Protein AF-A0A126ZVM7-F1 (afdb_monomer)

Sequence (197 aa):
MLRAARVGHGVPEREVRDPARVPPLRLGADGTDRVVEEHRIRCTHFDAFRFYSPDAAPLNELQPTRAAQRDLEQPGCLHANMDLYKWAYKLGPAIPGELLMDCFELAWRVRTMDMQASPYDLSDWGFEPIAIETPAGKAAYVEAQRGFASEAAVLRERLTAALAPLEAASAEPSAAAPVGTDVTPQRSGRDPSTQRT

Radius of gyration: 28.57 Å; Cα contacts (8 Å, |Δi|>4): 201; chains: 1; bounding box: 63×73×84 Å

Mean predicted aligned error: 10.8 Å

pLDDT: mean 84.31, std 19.53, range [35.81, 98.75]

Structure (mmCIF, N/CA/C/O backbone):
data_AF-A0A126ZVM7-F1
#
_entry.id   AF-A0A126ZVM7-F1
#
loop_
_atom_site.group_PDB
_atom_site.id
_atom_site.type_symbol
_atom_site.label_atom_id
_atom_site.label_alt_id
_atom_site.label_comp_id
_atom_site.label_asym_id
_atom_site.label_entity_id
_atom_site.label_seq_id
_atom_site.pdbx_PDB_ins_code
_atom_site.Cartn_x
_atom_site.Cartn_y
_atom_site.Cartn_z
_atom_site.occupancy
_atom_site.B_iso_or_equiv
_atom_site.auth_seq_id
_atom_site.auth_comp_id
_atom_site.auth_asym_id
_atom_site.auth_atom_id
_atom_site.pdbx_PDB_model_num
ATOM 1 N N . MET A 1 1 ? -2.047 -2.748 7.391 1.00 44.88 1 MET A N 1
ATOM 2 C CA . MET A 1 1 ? -1.843 -1.466 6.694 1.00 44.88 1 MET A CA 1
ATOM 3 C C . MET A 1 1 ? -3.177 -0.738 6.731 1.00 44.88 1 MET A C 1
ATOM 5 O O . MET A 1 1 ? -3.898 -0.711 5.751 1.00 44.88 1 MET A O 1
ATOM 9 N N . LEU A 1 2 ? -3.567 -0.258 7.914 1.00 41.75 2 LEU A N 1
ATOM 10 C CA . LEU A 1 2 ? -4.754 0.582 8.037 1.00 41.75 2 LEU A CA 1
ATOM 11 C C . LEU A 1 2 ? -4.400 1.913 7.372 1.00 41.75 2 LEU A C 1
ATOM 13 O O . LEU A 1 2 ? -3.369 2.492 7.709 1.00 41.75 2 LEU A O 1
ATOM 17 N N . ARG A 1 3 ? -5.250 2.449 6.493 1.00 46.34 3 ARG A N 1
ATOM 18 C CA . ARG A 1 3 ? -5.423 3.904 6.520 1.00 46.34 3 ARG A CA 1
ATOM 19 C C . ARG A 1 3 ? -5.930 4.181 7.926 1.00 46.34 3 ARG A C 1
ATOM 21 O O . ARG A 1 3 ? -7.100 3.936 8.196 1.00 46.34 3 ARG A O 1
ATOM 28 N N . ALA A 1 4 ? -5.024 4.510 8.841 1.00 44.81 4 ALA A N 1
ATOM 29 C CA . ALA A 1 4 ? -5.363 4.719 10.233 1.00 44.81 4 ALA A CA 1
ATOM 30 C C . ALA A 1 4 ? -6.130 6.042 10.307 1.00 44.81 4 ALA A C 1
ATOM 32 O O . ALA A 1 4 ? -5.569 7.126 10.462 1.00 44.81 4 ALA A O 1
ATOM 33 N N . ALA A 1 5 ? -7.425 5.944 10.033 1.00 46.06 5 ALA A N 1
ATOM 34 C CA . ALA A 1 5 ? -8.374 7.014 10.200 1.00 46.06 5 ALA A CA 1
ATOM 35 C C . ALA A 1 5 ? -8.809 6.953 11.658 1.00 46.06 5 ALA A C 1
ATOM 37 O O . ALA A 1 5 ? -9.742 6.232 11.989 1.00 46.06 5 ALA A O 1
ATOM 38 N N . ARG A 1 6 ? -8.105 7.681 12.527 1.00 46.06 6 ARG A N 1
ATOM 39 C CA . ARG A 1 6 ? -8.714 8.085 13.794 1.00 46.06 6 ARG A CA 1
ATOM 40 C C . ARG A 1 6 ? -9.704 9.199 13.487 1.00 46.06 6 ARG A C 1
ATOM 42 O O . ARG A 1 6 ? -9.322 10.173 12.820 1.00 46.06 6 ARG A O 1
ATOM 49 N N . VAL A 1 7 ? -10.947 9.069 13.934 1.00 52.44 7 VAL A N 1
ATOM 50 C CA . VAL A 1 7 ? -11.908 10.176 13.862 1.00 52.44 7 VAL A CA 1
ATOM 51 C C . VAL A 1 7 ? -11.598 11.085 15.046 1.00 52.44 7 VAL A C 1
ATOM 53 O O . VAL A 1 7 ? -12.075 10.856 16.146 1.00 52.44 7 VAL A O 1
ATOM 56 N N . GLY A 1 8 ? -10.719 12.070 14.846 1.00 42.56 8 GLY A N 1
ATOM 57 C CA . GLY A 1 8 ? -10.223 12.899 15.947 1.00 42.56 8 GLY A CA 1
ATOM 58 C C . GLY A 1 8 ? -11.355 13.553 16.749 1.00 42.56 8 GLY A C 1
ATOM 59 O O . GLY A 1 8 ? -12.159 14.307 16.196 1.00 42.56 8 GLY A O 1
ATOM 60 N N . HIS A 1 9 ? -11.391 13.309 18.060 1.00 38.19 9 HIS A N 1
ATOM 61 C CA . HIS A 1 9 ? -12.224 14.067 18.988 1.00 38.19 9 HIS A CA 1
ATOM 62 C C . HIS A 1 9 ? -11.642 15.483 19.142 1.00 38.19 9 HIS A C 1
ATOM 64 O O . HIS A 1 9 ? -10.544 15.654 19.664 1.00 38.19 9 HIS A O 1
ATOM 70 N N . GLY A 1 10 ? -12.372 16.509 18.688 1.00 42.00 10 GLY A N 1
ATOM 71 C CA . GLY A 1 10 ? -12.012 17.918 18.917 1.00 42.00 10 GLY A CA 1
ATOM 72 C C . GLY A 1 10 ? -11.396 18.672 17.733 1.00 42.00 10 GLY A C 1
ATOM 73 O O . GLY A 1 10 ? -10.895 19.781 17.915 1.00 42.00 10 GLY A O 1
ATOM 74 N N . VAL A 1 11 ? -11.457 18.138 16.510 1.00 40.38 11 VAL A N 1
ATOM 75 C CA . VAL A 1 11 ? -11.231 18.962 15.312 1.00 40.38 11 VAL A CA 1
ATOM 76 C C . VAL A 1 11 ? -12.457 19.878 15.149 1.00 40.38 11 VAL A C 1
ATOM 78 O O . VAL A 1 11 ? -13.565 19.342 15.104 1.00 40.38 11 VAL A O 1
ATOM 81 N N . PRO A 1 12 ? -12.321 21.221 15.067 1.00 35.81 12 PRO A N 1
ATOM 82 C CA . PRO A 1 12 ? -13.461 22.072 14.720 1.00 35.81 12 PRO A CA 1
ATOM 83 C C . PRO A 1 12 ? -14.046 21.561 13.404 1.00 35.81 12 PRO A C 1
ATOM 85 O O . PRO A 1 12 ? -13.268 21.151 12.540 1.00 35.81 12 PRO A O 1
ATOM 88 N N . GLU A 1 13 ? -15.376 21.552 13.261 1.00 39.47 13 GLU A N 1
ATOM 89 C CA . GLU A 1 13 ? -16.090 21.201 12.025 1.00 39.47 13 GLU A CA 1
ATOM 90 C C . GLU A 1 13 ? -15.591 22.070 10.862 1.00 39.47 13 GLU A C 1
ATOM 92 O O . GLU A 1 13 ? -16.184 23.069 10.467 1.00 39.47 13 GLU A O 1
ATOM 97 N N . ARG A 1 14 ? -14.447 21.707 10.293 1.00 45.84 14 ARG A N 1
ATOM 98 C CA . ARG A 1 14 ? -14.024 22.134 8.973 1.00 45.84 14 ARG A CA 1
ATOM 99 C C . ARG A 1 14 ? -14.932 21.375 8.033 1.00 45.84 14 ARG A C 1
ATOM 101 O O . ARG A 1 14 ? -14.636 20.225 7.725 1.00 45.84 14 ARG A O 1
ATOM 108 N N . GLU A 1 15 ? -16.068 22.010 7.746 1.00 42.97 15 GLU A N 1
ATOM 109 C CA . GLU A 1 15 ? -17.065 21.688 6.727 1.00 42.97 15 GLU A CA 1
ATOM 110 C C . GLU A 1 15 ? -16.864 20.267 6.205 1.00 42.97 15 GLU A C 1
ATOM 112 O O . GLU A 1 15 ? -16.126 20.039 5.241 1.00 42.97 15 GLU A O 1
ATOM 117 N N . VAL A 1 16 ? -17.402 19.292 6.954 1.00 49.47 16 VAL A N 1
ATOM 118 C CA . VAL A 1 16 ? -17.329 17.883 6.573 1.00 49.47 16 VAL A CA 1
ATOM 119 C C . VAL A 1 16 ? -17.843 17.822 5.147 1.00 49.47 16 VAL A C 1
ATOM 121 O O . VAL A 1 16 ? -19.006 18.114 4.881 1.00 49.47 16 VAL A O 1
ATOM 124 N N . ARG A 1 17 ? -16.926 17.534 4.222 1.00 52.50 17 ARG A N 1
ATOM 125 C CA . ARG A 1 17 ? -17.200 17.365 2.801 1.00 52.50 17 ARG A CA 1
ATOM 126 C C . ARG A 1 17 ? -18.428 16.466 2.703 1.00 52.50 17 ARG A C 1
ATOM 128 O O . ARG A 1 17 ? -18.314 15.338 3.158 1.00 52.50 17 ARG A O 1
ATOM 135 N N . ASP A 1 18 ? -19.539 17.012 2.197 1.00 43.94 18 ASP A N 1
ATOM 136 C CA . ASP A 1 18 ? -20.878 16.405 2.087 1.00 43.94 18 ASP A CA 1
ATOM 137 C C . ASP A 1 18 ? -20.961 14.969 2.652 1.00 43.94 18 ASP A C 1
ATOM 139 O O . ASP A 1 18 ? -20.419 14.058 2.019 1.00 43.94 18 ASP A O 1
ATOM 143 N N . PRO A 1 19 ? -21.608 14.731 3.808 1.00 46.59 19 PRO A N 1
ATOM 144 C CA . PRO A 1 19 ? -21.661 13.410 4.435 1.00 46.59 19 PRO A CA 1
ATOM 145 C C . PRO A 1 19 ? -22.249 12.317 3.525 1.00 46.59 19 PRO A C 1
ATOM 147 O O . PRO A 1 19 ? -21.976 11.143 3.753 1.00 46.59 19 PRO A O 1
ATOM 150 N N . ALA A 1 20 ? -22.954 12.671 2.443 1.00 54.16 2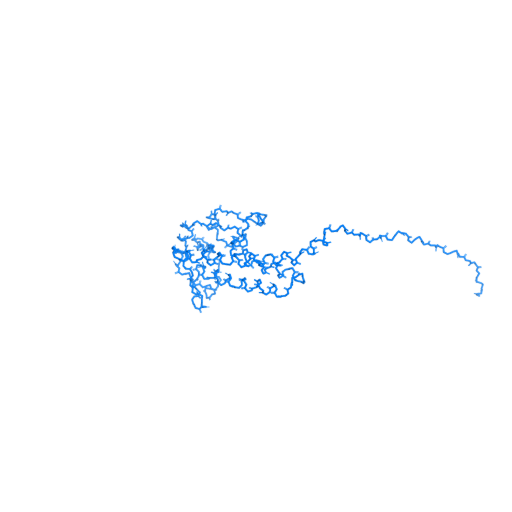0 ALA A N 1
ATOM 151 C CA . ALA A 1 20 ? -23.368 11.723 1.407 1.00 54.16 20 ALA A CA 1
ATOM 152 C C . ALA A 1 20 ? -22.210 11.191 0.524 1.00 54.16 20 ALA A C 1
ATOM 154 O O . ALA A 1 20 ? -22.424 10.307 -0.304 1.00 54.16 20 ALA A O 1
ATOM 155 N N . ARG A 1 21 ? -20.981 11.714 0.658 1.00 65.81 21 ARG A N 1
ATOM 156 C CA . ARG A 1 21 ? -19.797 11.350 -0.152 1.00 65.81 21 ARG A CA 1
ATOM 157 C C . ARG A 1 21 ? -18.738 10.524 0.576 1.00 65.81 21 ARG A C 1
ATOM 159 O O . ARG A 1 21 ? -17.764 10.126 -0.069 1.00 65.81 21 ARG A O 1
ATOM 166 N N . VAL A 1 22 ? -18.874 10.283 1.878 1.00 74.00 22 VAL A N 1
ATOM 167 C CA . VAL A 1 22 ? -17.921 9.469 2.648 1.00 74.00 22 VAL A CA 1
ATOM 168 C C . VAL A 1 22 ? -18.637 8.200 3.109 1.00 74.00 22 VAL A C 1
ATOM 170 O O . VAL A 1 22 ? -19.615 8.316 3.843 1.00 74.00 22 VAL A O 1
ATOM 173 N N . PRO A 1 23 ? -18.186 7.001 2.696 1.00 86.62 23 PRO A N 1
ATOM 174 C CA . PRO A 1 23 ? -18.801 5.763 3.159 1.00 86.62 23 PRO A CA 1
ATOM 175 C C . PRO A 1 23 ? -18.719 5.640 4.694 1.00 86.62 23 PRO A C 1
ATOM 177 O O . PRO A 1 23 ? -17.776 6.170 5.294 1.00 86.62 23 PRO A O 1
ATOM 180 N N . PRO A 1 24 ? -19.682 4.972 5.353 1.00 92.31 24 PRO A N 1
ATOM 181 C CA . PRO A 1 24 ? -19.706 4.874 6.810 1.00 92.31 24 PRO A CA 1
ATOM 182 C C . PRO A 1 24 ? -18.560 3.998 7.336 1.00 92.31 24 PRO A C 1
ATOM 184 O O . PRO A 1 24 ? -17.955 3.230 6.595 1.00 92.31 24 PRO A O 1
ATOM 187 N N . LEU A 1 25 ? -18.234 4.100 8.627 1.00 93.38 25 LEU A N 1
ATOM 188 C CA . LEU A 1 25 ? -17.248 3.219 9.269 1.00 93.38 25 LEU A CA 1
ATOM 189 C C . LEU A 1 25 ? -17.904 1.907 9.702 1.00 93.38 25 LEU A C 1
ATOM 191 O O . LEU A 1 25 ? -18.927 1.937 10.383 1.00 93.38 25 LEU A O 1
ATOM 195 N N . ARG A 1 26 ? -17.275 0.763 9.408 1.00 95.31 26 ARG A N 1
ATOM 196 C CA . ARG A 1 26 ? -17.827 -0.565 9.758 1.00 95.31 26 ARG A CA 1
ATOM 197 C C . ARG A 1 26 ? -17.903 -0.829 11.255 1.00 95.31 26 ARG A C 1
ATOM 199 O O . ARG A 1 26 ? -18.807 -1.512 11.713 1.00 95.31 26 ARG A O 1
ATOM 206 N N . LEU A 1 27 ? -16.940 -0.297 12.006 1.00 94.69 27 LEU A N 1
ATOM 207 C CA . LEU A 1 27 ? -16.833 -0.484 13.456 1.00 94.69 27 LEU A CA 1
ATOM 208 C C . LEU A 1 27 ? -17.249 0.771 14.242 1.00 94.69 27 LEU A C 1
ATOM 210 O O . LEU A 1 27 ? -17.023 0.844 15.448 1.00 94.69 27 LEU A O 1
ATOM 214 N N . GLY A 1 28 ? -17.806 1.781 13.565 1.00 93.44 28 GLY A N 1
ATOM 215 C CA . GLY A 1 28 ? -17.960 3.122 14.131 1.00 93.44 28 GLY A CA 1
ATOM 216 C C . GLY A 1 28 ? -16.613 3.795 14.435 1.00 93.44 28 GLY A C 1
ATOM 217 O O . GLY A 1 28 ? -15.546 3.258 14.123 1.00 93.44 28 GLY A O 1
ATOM 218 N N . ALA A 1 29 ? -16.663 4.988 15.031 1.00 90.38 29 ALA A N 1
ATOM 219 C CA . ALA A 1 29 ? -15.464 5.726 15.432 1.00 90.38 29 ALA A CA 1
ATOM 220 C C . ALA A 1 29 ? -14.688 4.965 16.522 1.00 90.38 29 ALA A C 1
ATOM 222 O O . ALA A 1 29 ? -13.563 4.542 16.278 1.00 90.38 29 ALA A O 1
ATOM 223 N N . ASP A 1 30 ? -15.335 4.673 17.654 1.00 92.69 30 ASP A N 1
ATOM 224 C CA . ASP A 1 30 ? -14.712 4.021 18.816 1.00 92.69 30 ASP A CA 1
ATOM 225 C C . ASP A 1 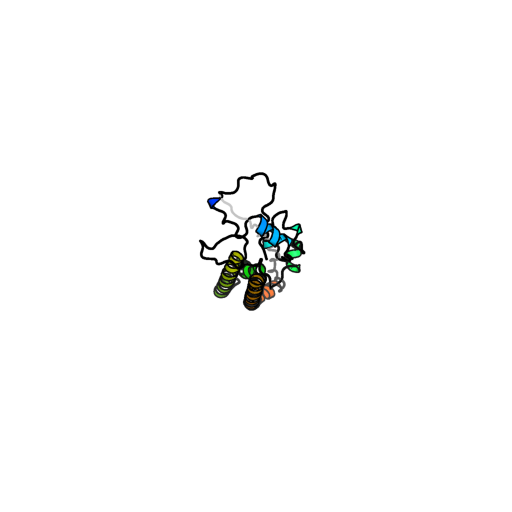30 ? -14.080 2.663 18.478 1.00 92.69 30 ASP A C 1
ATOM 227 O O . ASP A 1 30 ? -12.982 2.335 18.929 1.00 92.69 30 ASP A O 1
ATOM 231 N N . GLY A 1 31 ? -14.759 1.852 17.660 1.00 94.19 31 GLY A N 1
ATOM 232 C CA . GLY A 1 31 ? -14.229 0.560 17.238 1.00 94.19 31 GLY A CA 1
ATOM 233 C C . GLY A 1 31 ? -13.027 0.695 16.304 1.00 94.19 31 GLY A C 1
ATOM 234 O O . GLY A 1 31 ? -12.079 -0.078 16.426 1.00 94.19 31 GLY A O 1
ATOM 235 N N . THR A 1 32 ? -13.034 1.687 15.410 1.00 92.56 32 THR A N 1
ATOM 236 C CA . THR A 1 32 ? -11.897 1.973 14.518 1.00 92.56 32 THR A CA 1
ATOM 237 C C . THR A 1 32 ? -10.689 2.467 15.311 1.00 92.56 32 THR A C 1
ATOM 239 O O . THR A 1 32 ? -9.577 1.980 15.099 1.00 92.56 32 THR A O 1
ATOM 242 N N . ASP A 1 33 ? -10.913 3.378 16.257 1.00 91.31 33 ASP A N 1
ATOM 243 C CA . ASP A 1 33 ? -9.883 3.918 17.144 1.00 91.31 33 ASP A CA 1
ATOM 244 C C . ASP A 1 33 ? -9.230 2.806 17.968 1.00 91.31 33 ASP A C 1
ATOM 246 O O . ASP A 1 33 ? -8.007 2.662 17.955 1.00 91.31 33 ASP A O 1
ATOM 250 N N . ARG A 1 34 ? -10.038 1.929 18.576 1.00 93.50 34 ARG A N 1
ATOM 251 C CA . ARG A 1 34 ? -9.540 0.782 19.345 1.00 93.50 34 ARG A CA 1
ATOM 252 C C . ARG A 1 34 ? -8.643 -0.139 18.516 1.00 93.50 34 ARG A C 1
ATOM 254 O O . ARG A 1 34 ? -7.601 -0.572 18.994 1.00 93.50 34 ARG A O 1
ATOM 261 N N . VAL A 1 35 ? -9.002 -0.409 17.259 1.00 92.56 35 VAL A N 1
ATOM 262 C CA . VAL A 1 35 ? -8.165 -1.224 16.358 1.00 92.56 35 VAL A CA 1
ATOM 263 C C . VAL A 1 35 ? -6.826 -0.547 16.070 1.00 92.56 35 VAL A C 1
ATOM 265 O O . VAL A 1 35 ? -5.798 -1.219 16.017 1.00 92.56 35 VAL A O 1
ATOM 268 N N . VAL A 1 36 ? -6.817 0.772 15.871 1.00 91.00 36 VAL A N 1
ATOM 269 C CA . VAL A 1 36 ? -5.589 1.547 15.632 1.00 91.00 36 VAL A CA 1
ATOM 270 C C . VAL A 1 36 ? -4.684 1.554 16.870 1.00 91.00 36 VAL A C 1
ATOM 272 O O . VAL A 1 36 ? -3.467 1.462 16.723 1.00 91.00 36 VAL A O 1
ATOM 275 N N . GLU A 1 37 ? -5.262 1.636 18.067 1.00 90.94 37 GLU A N 1
ATOM 276 C CA . GLU A 1 37 ? -4.537 1.675 19.344 1.00 90.94 37 GLU A CA 1
ATOM 277 C C . GLU A 1 37 ? -3.994 0.302 19.774 1.00 90.94 37 GLU A C 1
ATOM 279 O O . GLU A 1 37 ? -2.870 0.206 20.269 1.00 90.94 37 GLU A O 1
ATOM 284 N N . GLU A 1 38 ? -4.765 -0.771 19.578 1.00 90.56 38 GLU A N 1
ATOM 285 C CA . GLU A 1 38 ? -4.384 -2.132 19.985 1.00 90.56 38 GLU A CA 1
ATOM 286 C C . GLU A 1 38 ? -3.405 -2.792 18.998 1.00 90.56 38 GLU A C 1
ATOM 288 O O . GLU A 1 38 ? -2.569 -3.622 19.386 1.00 90.56 38 GLU A O 1
ATOM 293 N N . HIS A 1 39 ? -3.475 -2.446 17.708 1.00 88.75 39 HIS A N 1
ATOM 294 C CA . HIS A 1 39 ? -2.648 -3.085 16.687 1.00 88.75 39 HIS A CA 1
ATOM 295 C C . HIS A 1 39 ? -1.297 -2.396 16.527 1.00 88.75 39 HIS A C 1
ATOM 297 O O . HIS A 1 39 ? -1.180 -1.187 16.383 1.00 88.75 39 HIS A O 1
ATOM 303 N N . ARG A 1 40 ? -0.240 -3.203 16.391 1.00 86.81 40 ARG A N 1
ATOM 304 C CA . ARG A 1 40 ? 1.081 -2.704 15.985 1.00 86.81 40 ARG A CA 1
ATOM 305 C C . ARG A 1 40 ? 1.063 -2.246 14.527 1.00 86.81 40 ARG A C 1
ATOM 307 O O . ARG A 1 40 ? 1.012 -3.079 13.615 1.00 86.81 40 ARG A O 1
ATOM 314 N N . ILE A 1 41 ? 1.142 -0.936 14.304 1.00 90.00 41 ILE A N 1
ATOM 315 C CA . ILE A 1 41 ? 1.189 -0.341 12.966 1.00 90.00 41 ILE A CA 1
ATOM 316 C C . ILE A 1 41 ? 2.652 -0.140 12.553 1.00 90.00 41 ILE A C 1
ATOM 318 O O . ILE A 1 41 ? 3.421 0.531 13.231 1.00 90.00 41 ILE A O 1
ATOM 322 N N . ARG A 1 42 ? 3.048 -0.758 11.435 1.00 91.69 42 ARG A N 1
ATOM 323 C CA . ARG A 1 42 ? 4.422 -0.733 10.892 1.00 91.69 42 ARG A CA 1
ATOM 324 C C . ARG A 1 42 ? 4.437 -0.364 9.410 1.00 91.69 42 ARG A C 1
ATOM 326 O O . ARG A 1 42 ? 5.018 -1.062 8.582 1.00 91.69 42 ARG A O 1
ATOM 333 N N . CYS A 1 43 ? 3.709 0.682 9.038 1.00 93.62 43 CYS A N 1
ATOM 334 C CA . CYS A 1 43 ? 3.735 1.184 7.672 1.00 93.62 43 CYS A CA 1
ATOM 335 C C . CYS A 1 43 ? 5.123 1.749 7.355 1.00 93.62 43 CYS A C 1
ATOM 337 O O . CYS A 1 43 ? 5.631 2.598 8.083 1.00 93.62 43 CYS A O 1
ATOM 339 N N . THR A 1 44 ? 5.714 1.288 6.258 1.00 95.12 44 THR A N 1
ATOM 340 C CA . THR A 1 44 ? 7.004 1.769 5.753 1.00 95.12 44 THR A CA 1
ATOM 341 C C . THR A 1 44 ? 6.871 2.684 4.534 1.00 95.12 44 THR A C 1
ATOM 343 O O . THR A 1 44 ? 7.846 3.284 4.100 1.00 95.12 44 THR A O 1
ATOM 346 N N . HIS A 1 45 ? 5.671 2.792 3.965 1.00 96.06 45 HIS A N 1
ATOM 347 C CA . HIS A 1 45 ? 5.431 3.472 2.698 1.00 96.06 45 HIS A CA 1
ATOM 348 C C . HIS A 1 45 ? 4.989 4.917 2.918 1.00 96.06 45 HIS A C 1
ATOM 350 O O . HIS A 1 45 ? 3.916 5.170 3.476 1.00 96.06 45 HIS A O 1
ATOM 356 N N . PHE A 1 46 ? 5.802 5.870 2.461 1.00 95.44 46 PHE A N 1
ATOM 357 C CA . PHE A 1 46 ? 5.581 7.294 2.721 1.00 95.44 46 PHE A CA 1
ATOM 358 C C . PHE A 1 46 ? 4.258 7.807 2.138 1.00 95.44 46 PHE A C 1
ATOM 360 O O . PHE A 1 46 ? 3.520 8.517 2.822 1.00 95.44 46 PHE A O 1
ATOM 367 N N . ASP A 1 47 ? 3.922 7.415 0.904 1.00 93.88 47 ASP A N 1
ATOM 368 C CA . ASP A 1 47 ? 2.717 7.912 0.232 1.00 93.88 47 ASP A CA 1
ATOM 369 C C . ASP A 1 47 ? 1.416 7.386 0.869 1.00 93.88 47 ASP A C 1
ATOM 371 O O . ASP A 1 47 ? 0.376 8.015 0.691 1.00 93.88 47 ASP A O 1
ATOM 375 N N . ALA A 1 48 ? 1.462 6.315 1.673 1.00 93.44 48 ALA A N 1
ATOM 376 C CA . ALA A 1 48 ? 0.346 5.897 2.529 1.00 93.44 48 ALA A CA 1
ATOM 377 C C . ALA A 1 48 ? 0.389 6.598 3.893 1.00 93.44 48 ALA A C 1
ATOM 379 O O . ALA A 1 48 ? -0.628 7.108 4.362 1.00 93.44 48 ALA A O 1
ATOM 380 N N . PHE A 1 49 ? 1.570 6.646 4.516 1.00 94.75 49 PHE A N 1
ATOM 381 C CA . PHE A 1 49 ? 1.769 7.214 5.849 1.00 94.75 49 PHE A CA 1
ATOM 382 C C . PHE A 1 49 ? 1.353 8.687 5.939 1.00 94.75 49 PHE A C 1
ATOM 384 O O . PHE A 1 49 ? 0.689 9.080 6.892 1.00 94.75 49 PHE A O 1
ATOM 391 N N . ARG A 1 50 ? 1.645 9.501 4.916 1.00 93.69 50 ARG A N 1
ATOM 392 C CA . ARG A 1 50 ? 1.299 10.937 4.902 1.00 93.69 50 ARG A CA 1
ATOM 393 C C . ARG A 1 50 ? -0.208 11.244 4.923 1.00 93.69 50 ARG A C 1
ATOM 395 O O . ARG A 1 50 ? -0.578 12.413 4.975 1.00 93.69 50 ARG A O 1
ATOM 402 N N . PHE A 1 51 ? -1.064 10.226 4.813 1.00 91.31 51 PHE A N 1
ATOM 403 C CA . PHE A 1 51 ? -2.519 10.344 4.946 1.00 91.31 51 PHE A CA 1
ATOM 404 C C . PHE A 1 51 ? -3.049 9.887 6.310 1.00 91.31 51 PHE A C 1
ATOM 406 O O . PHE A 1 51 ? -4.262 9.903 6.514 1.00 91.31 51 PHE A O 1
ATOM 413 N N . TYR A 1 52 ? -2.184 9.449 7.227 1.00 91.06 52 TYR A N 1
ATOM 414 C CA . TYR A 1 52 ? -2.602 9.109 8.583 1.00 91.06 52 TYR A CA 1
ATOM 415 C C . TYR A 1 52 ? -3.132 10.358 9.291 1.00 91.06 52 TYR A C 1
ATOM 417 O O . TYR A 1 52 ? -2.650 11.470 9.056 1.00 91.06 52 TYR A O 1
ATOM 425 N N . SER A 1 53 ? -4.133 10.181 10.158 1.00 89.00 53 SER A N 1
ATOM 426 C CA . SER A 1 53 ? -4.608 11.288 10.987 1.00 89.00 53 SER A CA 1
ATOM 427 C C . SER A 1 53 ? -3.508 11.738 11.964 1.00 89.00 53 SER A C 1
ATOM 429 O O . SER A 1 53 ? -2.628 10.938 12.300 1.00 89.00 53 SER A O 1
ATOM 431 N N . PRO A 1 54 ? -3.549 12.992 12.456 1.00 90.69 54 PRO A N 1
ATOM 432 C CA . PRO A 1 54 ? -2.586 13.481 13.444 1.00 90.69 54 PRO A CA 1
ATOM 433 C C . PRO A 1 54 ? -2.473 12.592 14.685 1.00 90.69 54 PRO A C 1
ATOM 435 O O . PRO A 1 54 ? -1.392 12.463 15.244 1.00 90.69 54 PRO A O 1
ATOM 438 N N . ASP A 1 55 ? -3.568 11.941 15.069 1.00 88.12 55 ASP A N 1
ATOM 439 C CA . ASP A 1 55 ? -3.603 11.059 16.229 1.00 88.12 55 ASP A CA 1
ATOM 440 C C . ASP A 1 55 ? -3.074 9.649 15.936 1.00 88.12 55 ASP A C 1
ATOM 442 O O . ASP A 1 55 ? -2.569 8.977 16.831 1.00 88.12 55 ASP A O 1
ATOM 446 N N . ALA A 1 56 ? -3.179 9.185 14.687 1.00 90.25 56 ALA A N 1
ATOM 447 C CA . ALA A 1 56 ? -2.719 7.859 14.290 1.00 90.25 56 ALA A CA 1
ATOM 448 C C . ALA A 1 56 ? -1.255 7.835 13.828 1.00 90.25 56 ALA A C 1
ATOM 450 O O . ALA A 1 56 ? -0.581 6.814 13.959 1.00 90.25 56 ALA A O 1
ATOM 451 N N . ALA A 1 57 ? -0.744 8.938 13.273 1.00 93.81 57 ALA A N 1
ATOM 452 C CA . ALA A 1 57 ? 0.636 9.025 12.793 1.00 93.81 57 ALA A CA 1
ATOM 453 C C . ALA A 1 57 ? 1.692 8.694 13.876 1.00 93.81 57 ALA A C 1
ATOM 455 O O . ALA A 1 57 ? 2.609 7.924 13.570 1.00 93.81 57 ALA A O 1
ATOM 456 N N . PRO A 1 58 ? 1.565 9.161 15.138 1.00 94.44 58 PRO A N 1
ATOM 457 C CA . PRO A 1 58 ? 2.498 8.818 16.214 1.00 94.44 58 PRO A CA 1
ATOM 458 C C . PRO A 1 58 ? 2.475 7.339 16.623 1.00 94.44 58 PRO A C 1
ATOM 460 O O . PRO A 1 58 ? 3.441 6.861 17.208 1.00 94.44 58 PRO A O 1
ATOM 463 N N . LEU A 1 59 ? 1.394 6.610 16.318 1.00 94.62 59 LEU A N 1
ATOM 464 C CA . LEU A 1 59 ? 1.230 5.194 16.673 1.00 94.62 59 LEU A CA 1
ATOM 465 C C . LEU A 1 59 ? 1.929 4.243 15.688 1.00 94.62 59 LEU A C 1
ATOM 467 O O . LEU A 1 59 ? 2.053 3.047 15.950 1.00 94.62 59 LEU A O 1
ATOM 471 N N . ASN A 1 60 ? 2.395 4.752 14.545 1.00 95.56 60 ASN A N 1
ATOM 472 C CA . ASN A 1 60 ? 3.198 3.967 13.618 1.00 95.56 60 ASN A CA 1
ATOM 473 C C . ASN A 1 60 ? 4.627 3.821 14.162 1.00 95.56 60 ASN A C 1
ATOM 475 O O . ASN A 1 60 ? 5.300 4.817 14.424 1.00 95.56 60 ASN A O 1
ATOM 479 N N . GLU A 1 61 ? 5.119 2.585 14.276 1.00 94.56 61 GLU A N 1
ATOM 480 C CA . GLU A 1 61 ? 6.456 2.294 14.829 1.0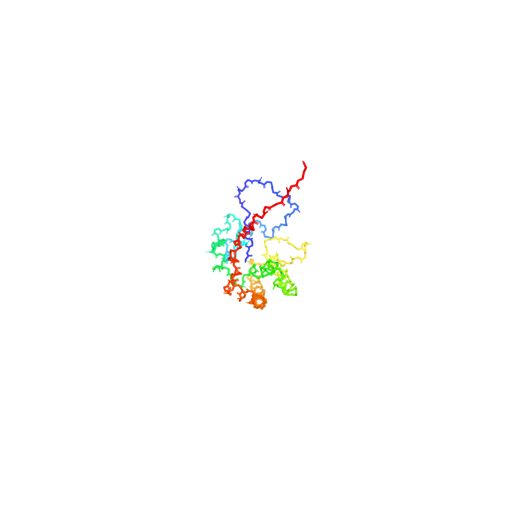0 94.56 61 GLU A CA 1
ATOM 481 C C . GLU A 1 61 ? 7.594 2.954 14.035 1.00 94.56 61 GLU A C 1
ATOM 483 O O . GLU A 1 61 ? 8.678 3.192 14.560 1.00 94.56 61 GLU A O 1
ATOM 488 N N . LEU A 1 62 ? 7.347 3.238 12.757 1.00 94.50 62 LEU A N 1
ATOM 489 C CA . LEU A 1 62 ? 8.259 3.955 11.880 1.00 94.50 62 LEU A CA 1
ATOM 490 C C . LEU A 1 62 ? 7.675 5.327 11.556 1.00 94.50 62 LEU A C 1
ATOM 492 O O . LEU A 1 62 ? 6.462 5.513 11.547 1.00 94.50 62 LEU A O 1
ATOM 496 N N . GLN A 1 63 ? 8.526 6.278 11.193 1.00 95.88 63 GLN A N 1
ATOM 497 C CA . GLN A 1 63 ? 8.092 7.605 10.756 1.00 95.88 63 GLN A CA 1
ATOM 498 C C . GLN A 1 63 ? 8.597 7.857 9.328 1.00 95.88 63 GLN A C 1
ATOM 500 O O . GLN A 1 63 ? 9.596 8.556 9.145 1.00 95.88 63 GLN A O 1
ATOM 505 N N . PRO A 1 64 ? 7.978 7.229 8.302 1.00 96.00 64 PRO A N 1
ATOM 506 C CA . PRO A 1 64 ? 8.400 7.409 6.922 1.00 96.00 64 PRO A CA 1
ATOM 507 C C . PRO A 1 64 ? 8.394 8.878 6.508 1.00 96.00 64 PRO A C 1
ATOM 509 O O . PRO A 1 64 ? 7.420 9.601 6.711 1.00 96.00 64 PRO A O 1
ATOM 512 N N . THR A 1 65 ? 9.467 9.299 5.850 1.00 96.62 65 THR A N 1
ATOM 513 C CA . THR A 1 65 ? 9.559 10.605 5.194 1.00 96.62 65 THR A CA 1
ATOM 514 C C . THR A 1 65 ? 9.823 10.406 3.712 1.00 96.62 65 THR A C 1
ATOM 516 O O . THR A 1 65 ? 10.295 9.352 3.286 1.00 96.62 65 THR A O 1
ATOM 519 N N . ARG A 1 66 ? 9.570 11.443 2.908 1.00 95.38 66 ARG A N 1
ATOM 520 C CA . ARG A 1 66 ? 9.917 11.427 1.483 1.00 95.38 66 ARG A CA 1
ATOM 521 C C . ARG A 1 66 ? 11.409 11.165 1.254 1.00 95.38 66 ARG A C 1
ATOM 523 O O . ARG A 1 66 ? 11.756 10.476 0.304 1.00 95.38 66 ARG A O 1
ATOM 530 N N . ALA A 1 67 ? 12.271 11.710 2.114 1.00 96.94 67 ALA A N 1
ATOM 531 C CA . ALA A 1 67 ? 13.719 11.551 2.007 1.00 96.94 67 ALA A CA 1
ATOM 532 C C . ALA A 1 67 ? 14.167 10.111 2.311 1.00 96.94 67 ALA A C 1
ATOM 534 O O . ALA A 1 67 ? 14.964 9.559 1.562 1.00 96.94 67 ALA A O 1
ATOM 535 N N . ALA A 1 68 ? 13.601 9.485 3.348 1.00 95.25 68 ALA A N 1
ATOM 536 C CA . ALA A 1 68 ? 13.926 8.113 3.757 1.00 95.25 68 ALA A CA 1
ATOM 537 C C . ALA A 1 68 ? 13.153 7.032 2.975 1.00 95.25 68 ALA A C 1
ATOM 539 O O . ALA A 1 68 ? 13.254 5.846 3.284 1.00 95.25 68 ALA A O 1
ATOM 540 N N . GLN A 1 69 ? 12.346 7.421 1.981 1.00 94.56 69 GLN A N 1
ATOM 541 C CA . GLN A 1 69 ? 11.436 6.519 1.271 1.00 94.56 69 GLN A CA 1
ATOM 542 C C . GLN A 1 69 ? 12.170 5.312 0.667 1.00 94.56 69 GLN A C 1
ATOM 544 O O . GLN A 1 69 ? 11.694 4.188 0.784 1.00 94.56 69 GLN A O 1
ATOM 549 N N . ARG A 1 70 ? 13.353 5.537 0.081 1.00 92.31 70 ARG A N 1
ATOM 550 C CA . ARG A 1 70 ? 14.175 4.484 -0.541 1.00 92.31 70 ARG A CA 1
ATOM 551 C C . ARG A 1 70 ? 14.708 3.455 0.457 1.00 92.31 70 ARG A C 1
ATOM 553 O O . ARG A 1 70 ? 14.912 2.314 0.066 1.00 92.31 70 ARG A O 1
ATOM 560 N N . ASP A 1 71 ? 14.926 3.861 1.704 1.00 94.19 71 ASP A N 1
ATOM 561 C CA . ASP A 1 71 ? 15.529 3.012 2.735 1.00 94.19 71 ASP A CA 1
ATOM 562 C C . ASP A 1 71 ? 14.470 2.230 3.520 1.00 94.19 71 ASP A C 1
ATOM 564 O O . ASP A 1 71 ? 14.730 1.133 4.010 1.00 94.19 71 ASP A O 1
ATOM 568 N N . LEU A 1 72 ? 13.269 2.801 3.659 1.00 93.69 72 LEU A N 1
ATOM 569 C CA . LEU A 1 72 ? 12.186 2.209 4.443 1.00 93.69 72 LEU A CA 1
ATOM 570 C C . LEU A 1 72 ? 11.260 1.326 3.609 1.00 93.69 72 LEU A C 1
ATOM 572 O O . LEU A 1 72 ? 10.765 0.314 4.113 1.00 93.69 72 LEU A O 1
ATOM 576 N N . GLU A 1 73 ? 10.967 1.704 2.363 1.00 93.88 73 GLU A N 1
ATOM 577 C CA . GLU A 1 73 ? 10.023 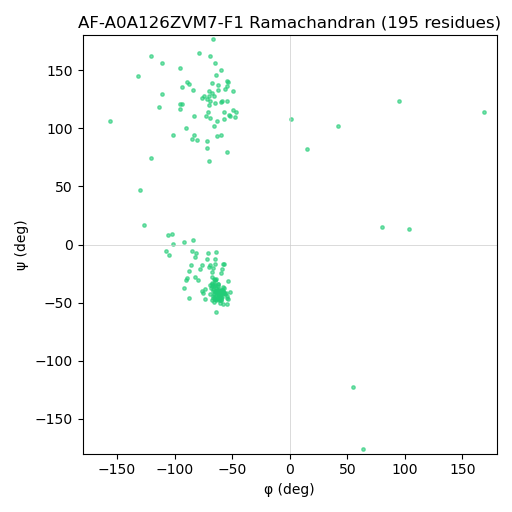0.949 1.544 1.00 93.88 73 GLU A CA 1
ATOM 578 C C . GLU A 1 73 ? 10.501 -0.475 1.286 1.00 93.88 73 GLU A C 1
ATOM 580 O O . GLU A 1 73 ? 11.660 -0.736 0.988 1.00 93.88 73 GLU A O 1
ATOM 585 N N . GLN A 1 74 ? 9.565 -1.416 1.400 1.00 93.62 74 GLN A N 1
ATOM 586 C CA . GLN A 1 74 ? 9.855 -2.842 1.336 1.00 93.62 74 GLN A CA 1
ATOM 587 C C . GLN A 1 74 ? 8.888 -3.536 0.368 1.00 93.62 74 GLN A C 1
ATOM 589 O O . GLN A 1 74 ? 7.719 -3.146 0.298 1.00 93.62 74 GLN A O 1
ATOM 594 N N . PRO A 1 75 ? 9.334 -4.562 -0.376 1.00 94.69 75 PRO A N 1
ATOM 595 C CA . PRO A 1 75 ? 8.585 -5.131 -1.501 1.00 94.69 75 PRO A CA 1
ATOM 596 C C . PRO A 1 75 ? 7.347 -5.952 -1.106 1.00 94.69 75 PRO A C 1
ATOM 598 O O . PRO A 1 75 ? 6.517 -6.252 -1.956 1.00 94.69 75 PRO A O 1
ATOM 601 N N . GLY A 1 76 ? 7.181 -6.305 0.167 1.00 93.50 76 GLY A N 1
ATOM 602 C CA . GLY A 1 76 ? 5.960 -6.906 0.710 1.00 93.50 76 GLY A CA 1
ATOM 603 C C . GLY A 1 76 ? 4.855 -5.892 1.029 1.00 93.50 76 GLY A C 1
ATOM 604 O O . GLY A 1 76 ? 3.744 -6.273 1.387 1.00 93.50 76 GLY A O 1
ATOM 605 N N . CYS A 1 77 ? 5.123 -4.590 0.943 1.00 93.56 77 CYS A N 1
ATOM 606 C CA . CYS A 1 77 ? 4.127 -3.543 1.145 1.00 93.56 77 CYS A CA 1
ATOM 607 C C . CYS A 1 77 ? 3.128 -3.540 -0.022 1.00 93.56 77 CYS A C 1
ATOM 609 O O . CYS A 1 77 ? 3.536 -3.415 -1.174 1.00 93.56 77 CYS A O 1
ATOM 611 N N . LEU A 1 78 ? 1.819 -3.588 0.267 1.00 94.50 78 LEU A N 1
ATOM 612 C CA . LEU A 1 78 ? 0.774 -3.497 -0.767 1.00 94.50 78 LEU A CA 1
ATOM 613 C C . LEU A 1 78 ? 0.950 -2.253 -1.642 1.00 94.50 78 LEU A C 1
ATOM 615 O O . LEU A 1 78 ? 0.963 -2.342 -2.864 1.00 94.50 78 LEU A O 1
ATOM 619 N N . HIS A 1 79 ? 1.181 -1.096 -1.027 1.00 95.56 79 HIS A N 1
ATOM 620 C CA . HIS A 1 79 ? 1.343 0.151 -1.766 1.00 95.56 79 HIS A CA 1
ATOM 621 C C . HIS A 1 79 ? 2.617 0.186 -2.625 1.00 95.56 79 HIS A C 1
ATOM 623 O O . HIS A 1 79 ? 2.581 0.703 -3.736 1.00 95.56 79 HIS A O 1
ATOM 629 N N . ALA A 1 80 ? 3.711 -0.435 -2.174 1.00 95.75 80 ALA A N 1
ATOM 630 C CA . ALA A 1 80 ? 4.927 -0.560 -2.978 1.00 95.75 80 ALA A CA 1
ATOM 631 C C . ALA A 1 80 ? 4.723 -1.479 -4.198 1.00 95.75 80 ALA A C 1
ATOM 633 O O . ALA A 1 80 ? 5.401 -1.320 -5.211 1.00 95.75 80 ALA A O 1
ATOM 634 N N . ASN A 1 81 ? 3.798 -2.442 -4.113 1.00 97.75 81 ASN A N 1
ATOM 635 C CA . ASN A 1 81 ? 3.402 -3.285 -5.245 1.00 97.75 81 ASN A CA 1
ATOM 636 C C . ASN A 1 81 ? 2.498 -2.519 -6.223 1.00 97.75 81 ASN A C 1
ATOM 638 O O . ASN A 1 81 ? 2.704 -2.587 -7.431 1.00 97.75 81 ASN A O 1
ATOM 642 N N . MET A 1 82 ? 1.548 -1.727 -5.715 1.00 97.62 82 MET A N 1
ATOM 643 C CA . MET A 1 82 ? 0.698 -0.848 -6.534 1.00 97.62 82 MET A CA 1
ATOM 644 C C . MET A 1 82 ? 1.513 0.222 -7.282 1.00 97.62 82 MET A C 1
ATOM 646 O O . MET A 1 82 ? 1.197 0.590 -8.413 1.00 97.62 82 MET A O 1
ATOM 650 N N . ASP A 1 83 ? 2.596 0.697 -6.669 1.00 97.38 83 ASP A N 1
ATOM 651 C CA . ASP A 1 83 ? 3.495 1.698 -7.238 1.00 97.38 83 ASP A CA 1
ATOM 652 C C . ASP A 1 83 ? 4.243 1.240 -8.495 1.00 97.38 83 ASP A C 1
ATOM 654 O O . ASP A 1 83 ? 4.730 2.092 -9.240 1.00 97.38 83 ASP A O 1
ATOM 658 N N . LEU A 1 84 ? 4.310 -0.064 -8.784 1.00 98.25 84 LEU A N 1
ATOM 659 C CA . LEU A 1 84 ? 4.890 -0.546 -10.041 1.00 98.25 84 LEU A CA 1
ATOM 660 C C . LEU A 1 84 ? 4.166 0.053 -11.247 1.00 98.25 84 LEU A C 1
ATOM 662 O O . LEU A 1 84 ? 4.820 0.512 -12.180 1.00 98.25 84 LEU A O 1
ATOM 666 N N . TYR A 1 85 ? 2.836 0.169 -11.182 1.00 98.62 85 TYR A N 1
ATOM 667 C CA . TYR A 1 85 ? 2.063 0.862 -12.210 1.00 98.62 85 TYR A CA 1
ATOM 668 C C . TYR A 1 85 ? 2.417 2.351 -12.289 1.00 98.62 85 TYR A C 1
ATOM 670 O O . TYR A 1 85 ? 2.652 2.869 -13.379 1.00 98.62 85 TYR A O 1
ATOM 678 N N . LYS A 1 86 ? 2.522 3.041 -11.141 1.00 97.31 86 LYS A N 1
ATOM 679 C CA . LYS A 1 86 ? 2.926 4.459 -11.087 1.00 97.31 86 LYS A CA 1
ATOM 680 C C . LYS A 1 86 ? 4.257 4.678 -11.804 1.00 97.31 86 LYS A C 1
ATOM 682 O O . LYS A 1 86 ? 4.396 5.659 -12.535 1.00 97.31 86 LYS A O 1
ATOM 687 N N . TRP A 1 87 ? 5.234 3.804 -11.573 1.00 97.12 87 TRP A N 1
ATOM 688 C CA . TRP A 1 87 ? 6.555 3.915 -12.186 1.00 97.12 87 TRP A CA 1
ATOM 689 C C . TRP A 1 87 ? 6.542 3.533 -13.660 1.00 97.12 87 TRP A C 1
ATOM 691 O O . TRP A 1 87 ? 7.026 4.322 -14.468 1.00 97.12 87 TRP A O 1
ATOM 701 N N . ALA A 1 88 ? 5.920 2.410 -14.022 1.00 98.12 88 ALA A N 1
ATOM 702 C CA . ALA A 1 88 ? 5.771 1.992 -15.413 1.00 98.12 88 ALA A CA 1
ATOM 703 C C . ALA A 1 88 ? 5.115 3.092 -16.265 1.00 98.12 88 ALA A C 1
ATOM 705 O O . ALA A 1 88 ? 5.633 3.462 -17.316 1.00 98.12 88 ALA A O 1
ATOM 706 N N . TYR A 1 89 ? 4.035 3.695 -15.759 1.00 97.69 89 TYR A N 1
ATOM 707 C CA . TYR A 1 89 ? 3.332 4.790 -16.426 1.00 97.69 89 TYR A CA 1
ATOM 708 C C . TYR A 1 89 ? 4.219 6.027 -16.622 1.00 97.69 89 TYR A C 1
ATOM 710 O O . TYR A 1 89 ? 4.223 6.627 -17.694 1.00 97.69 89 TYR A O 1
ATOM 718 N N . LYS A 1 90 ? 5.002 6.409 -15.605 1.00 97.06 90 LYS A N 1
ATOM 719 C CA . LYS A 1 90 ? 5.913 7.565 -15.685 1.00 97.06 90 LYS A CA 1
ATOM 720 C C . LYS A 1 90 ? 7.073 7.357 -16.652 1.00 97.06 90 LYS A C 1
ATOM 722 O O . LYS A 1 90 ? 7.545 8.327 -17.236 1.00 97.06 90 LYS A O 1
ATOM 727 N N . LEU A 1 91 ? 7.545 6.121 -16.776 1.00 9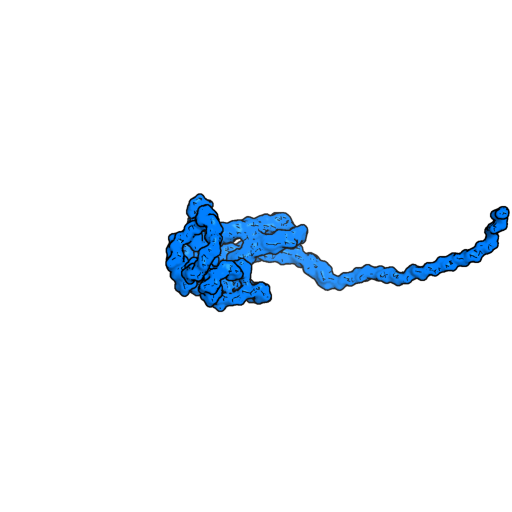5.62 91 LEU A N 1
ATOM 728 C CA . LEU A 1 91 ? 8.620 5.745 -17.693 1.00 95.62 91 LEU A CA 1
ATOM 729 C C . LEU A 1 91 ? 8.124 5.673 -19.147 1.00 95.62 91 LEU A C 1
ATOM 731 O O . LEU A 1 91 ? 8.926 5.782 -20.074 1.00 95.62 91 LEU A O 1
ATOM 735 N N . GLY A 1 92 ? 6.805 5.581 -19.347 1.00 91.94 92 GLY A N 1
ATOM 736 C CA . GLY A 1 92 ? 6.146 5.819 -20.626 1.00 91.94 92 GLY A CA 1
ATOM 737 C C . GLY A 1 92 ? 6.728 4.946 -21.747 1.00 91.94 92 GLY A C 1
ATOM 738 O O . GLY A 1 92 ? 6.742 3.727 -21.592 1.00 91.94 92 GLY A O 1
ATOM 739 N N . PRO A 1 93 ? 7.233 5.529 -22.857 1.00 92.88 93 PRO A N 1
ATOM 740 C CA . PRO A 1 93 ? 7.742 4.774 -24.010 1.00 92.88 93 PRO A CA 1
ATOM 741 C C . PRO A 1 93 ? 8.885 3.792 -23.713 1.00 92.88 93 PRO A C 1
ATOM 743 O O . PRO A 1 93 ? 9.165 2.932 -24.541 1.00 92.88 93 PRO A O 1
ATOM 746 N N . ALA A 1 94 ? 9.556 3.918 -22.564 1.00 94.81 94 ALA A N 1
ATOM 747 C CA . ALA A 1 94 ? 10.598 2.985 -22.142 1.00 94.81 94 ALA A CA 1
ATOM 748 C C . ALA A 1 94 ? 10.054 1.600 -21.754 1.00 94.81 94 ALA A C 1
ATOM 750 O O . ALA A 1 94 ? 10.817 0.639 -21.694 1.00 94.81 94 ALA A O 1
ATOM 751 N N . ILE A 1 95 ? 8.755 1.491 -21.459 1.00 97.88 95 ILE A N 1
ATOM 752 C CA . ILE A 1 95 ? 8.134 0.267 -20.952 1.00 97.88 95 ILE A CA 1
ATOM 753 C C . ILE A 1 95 ? 7.209 -0.327 -22.021 1.00 97.88 95 ILE A C 1
ATOM 755 O O . ILE A 1 95 ? 6.348 0.389 -22.539 1.00 97.88 95 ILE A O 1
ATOM 759 N N . PRO A 1 96 ? 7.327 -1.632 -22.342 1.00 97.06 96 PRO A N 1
ATOM 760 C CA . PRO A 1 96 ? 6.375 -2.306 -23.219 1.00 97.06 96 PRO A CA 1
ATOM 761 C C . PRO A 1 96 ? 4.934 -2.138 -22.722 1.00 97.06 96 PRO A C 1
ATOM 763 O O . PRO A 1 96 ? 4.660 -2.305 -21.533 1.00 97.06 96 PRO A O 1
ATOM 766 N N . GLY A 1 97 ? 3.999 -1.846 -23.630 1.00 97.38 97 GLY A N 1
ATOM 767 C CA . GLY A 1 97 ? 2.600 -1.584 -23.267 1.00 97.38 97 GLY A CA 1
ATOM 768 C C . GLY A 1 97 ? 1.935 -2.743 -22.516 1.00 97.38 97 GLY A C 1
ATOM 769 O O . GLY A 1 97 ? 1.191 -2.513 -21.570 1.00 97.38 97 GLY A O 1
ATOM 770 N N . GLU A 1 98 ? 2.266 -3.985 -22.872 1.00 97.88 98 GLU A N 1
ATOM 771 C CA . GLU A 1 98 ? 1.823 -5.184 -22.148 1.00 97.88 98 GLU A CA 1
ATOM 772 C C . GLU A 1 98 ? 2.299 -5.198 -20.687 1.00 97.88 98 GLU A C 1
ATOM 774 O O . GLU A 1 98 ? 1.508 -5.435 -19.782 1.00 97.88 98 GLU A O 1
ATOM 779 N N . LEU A 1 99 ? 3.560 -4.833 -20.426 1.00 98.56 99 LEU A N 1
ATOM 780 C CA . LEU A 1 99 ? 4.118 -4.798 -19.075 1.00 98.56 99 LEU A CA 1
ATOM 781 C C . LEU A 1 99 ? 3.502 -3.666 -18.241 1.00 98.56 99 LEU A C 1
ATOM 783 O O . LEU A 1 99 ? 3.281 -3.830 -17.040 1.00 98.56 99 LEU A O 1
ATOM 787 N N . LEU A 1 100 ? 3.188 -2.527 -18.867 1.00 98.56 100 LEU A N 1
ATOM 788 C CA . LEU A 1 100 ? 2.412 -1.464 -18.226 1.00 98.56 100 LEU A CA 1
ATOM 789 C C . LEU A 1 100 ? 1.027 -1.973 -17.797 1.00 98.56 100 LEU A C 1
ATOM 791 O O . LEU A 1 100 ? 0.607 -1.696 -16.670 1.00 98.56 100 LEU A O 1
ATOM 795 N N . MET A 1 101 ? 0.343 -2.718 -18.669 1.00 98.56 101 MET A N 1
ATOM 796 C CA . MET A 1 101 ? -0.973 -3.290 -18.372 1.00 98.56 101 MET A CA 1
ATOM 797 C C . MET A 1 101 ? -0.909 -4.361 -17.281 1.00 98.56 101 MET A C 1
ATOM 799 O O . MET A 1 101 ? -1.723 -4.315 -16.363 1.00 98.56 101 MET A O 1
ATOM 803 N N . ASP A 1 102 ? 0.106 -5.226 -17.277 1.00 98.75 102 ASP A N 1
ATOM 804 C CA . ASP A 1 102 ? 0.316 -6.198 -16.195 1.00 98.75 102 ASP A CA 1
ATOM 805 C C . ASP A 1 102 ? 0.496 -5.497 -14.834 1.00 98.75 102 ASP A C 1
ATOM 807 O O . ASP A 1 102 ? -0.069 -5.902 -13.812 1.00 98.75 102 ASP A O 1
ATOM 811 N N . CYS A 1 103 ? 1.254 -4.393 -14.811 1.00 98.75 103 CYS A N 1
ATOM 812 C CA . CYS A 1 103 ? 1.414 -3.575 -13.608 1.00 98.75 103 CYS A CA 1
ATOM 813 C C . CYS A 1 103 ? 0.094 -2.918 -13.185 1.00 98.75 103 CYS A C 1
ATOM 815 O O . CYS A 1 103 ? -0.198 -2.851 -11.988 1.00 98.75 103 CYS A O 1
ATOM 817 N N . PHE A 1 104 ? -0.702 -2.435 -14.143 1.00 98.75 104 PHE A N 1
ATOM 818 C CA . PHE A 1 104 ? -2.025 -1.868 -13.885 1.00 98.75 104 PHE A CA 1
ATOM 819 C C . PHE A 1 104 ? -2.977 -2.902 -13.274 1.00 98.75 104 PHE A C 1
ATOM 821 O O . PHE A 1 104 ? -3.622 -2.616 -12.266 1.00 98.75 104 PHE A O 1
ATOM 828 N N . GLU A 1 105 ? -3.039 -4.112 -13.827 1.00 98.75 105 GLU A N 1
ATOM 829 C CA . GLU A 1 105 ? -3.898 -5.187 -13.322 1.00 98.75 105 GLU A CA 1
ATOM 830 C C . GLU A 1 105 ? -3.514 -5.615 -11.903 1.00 98.75 105 GLU A C 1
ATOM 832 O O . GLU A 1 105 ? -4.386 -5.819 -11.050 1.00 98.75 105 GLU A O 1
ATOM 837 N N . LEU A 1 106 ? -2.211 -5.707 -11.612 1.00 98.75 106 LEU A N 1
ATOM 838 C CA . LEU A 1 106 ? -1.733 -5.922 -10.247 1.00 98.75 106 LEU A CA 1
ATOM 839 C C . LEU A 1 106 ? -2.177 -4.776 -9.327 1.00 98.75 106 LEU A C 1
ATOM 841 O O . LEU A 1 106 ? -2.753 -5.026 -8.267 1.00 98.75 106 LEU A O 1
ATOM 845 N N . ALA A 1 107 ? -1.945 -3.524 -9.730 1.00 98.62 107 ALA A N 1
ATOM 846 C CA . ALA A 1 107 ? -2.321 -2.344 -8.954 1.00 98.62 107 ALA A CA 1
ATOM 847 C C . ALA A 1 107 ? -3.832 -2.292 -8.672 1.00 98.62 107 ALA A C 1
ATOM 849 O O . ALA A 1 107 ? -4.235 -1.962 -7.557 1.00 98.62 107 ALA A O 1
ATOM 850 N N . TRP A 1 108 ? -4.665 -2.675 -9.640 1.00 98.50 108 TRP A N 1
ATOM 851 C CA . TRP A 1 108 ? -6.118 -2.749 -9.502 1.00 98.50 108 TRP A CA 1
ATOM 852 C C . TRP A 1 108 ? -6.563 -3.788 -8.464 1.00 98.50 108 TRP A C 1
ATOM 854 O O . TRP A 1 108 ? -7.366 -3.487 -7.572 1.00 98.50 108 TRP A O 1
ATOM 864 N N . ARG A 1 109 ? -6.012 -5.006 -8.528 1.00 98.44 109 ARG A N 1
ATOM 865 C CA . ARG A 1 109 ? -6.319 -6.077 -7.562 1.00 98.44 109 ARG A CA 1
ATOM 866 C C . ARG A 1 109 ? -5.827 -5.729 -6.156 1.00 98.44 109 ARG A C 1
ATOM 868 O O . ARG A 1 109 ? -6.569 -5.881 -5.188 1.00 98.44 109 ARG A O 1
ATOM 875 N N . VAL A 1 110 ? -4.624 -5.168 -6.047 1.00 98.19 110 VAL A N 1
ATOM 876 C CA . VAL A 1 110 ? -4.078 -4.657 -4.780 1.00 98.19 110 VAL A CA 1
ATOM 877 C C . VAL A 1 110 ? -4.958 -3.546 -4.207 1.00 98.19 110 VAL A C 1
ATOM 879 O O . VAL A 1 110 ? -5.251 -3.546 -3.013 1.00 98.19 110 VAL A O 1
ATOM 882 N N . ARG A 1 111 ? -5.424 -2.613 -5.046 1.00 97.44 111 ARG A N 1
ATOM 883 C CA . ARG A 1 111 ? -6.317 -1.529 -4.621 1.00 97.44 111 ARG A CA 1
ATOM 884 C C . ARG A 1 111 ? -7.660 -2.057 -4.130 1.00 97.44 111 ARG A C 1
ATOM 886 O O . ARG A 1 111 ? -8.188 -1.529 -3.156 1.00 97.44 111 ARG A O 1
ATOM 893 N N . THR A 1 112 ? -8.185 -3.096 -4.770 1.00 97.50 112 THR A N 1
ATOM 894 C CA . THR A 1 112 ? -9.394 -3.794 -4.317 1.00 97.50 112 THR A CA 1
ATOM 895 C C . THR A 1 112 ? -9.207 -4.329 -2.899 1.00 97.50 112 THR A C 1
ATOM 897 O O . THR A 1 112 ? -9.981 -3.981 -2.011 1.00 97.50 112 THR A O 1
ATOM 900 N N . MET A 1 113 ? -8.117 -5.055 -2.644 1.00 97.25 113 MET A N 1
ATOM 901 C CA . MET A 1 113 ? -7.797 -5.553 -1.303 1.00 97.25 113 MET A CA 1
ATOM 902 C C . MET A 1 113 ? -7.593 -4.421 -0.276 1.00 97.25 113 MET A C 1
ATOM 904 O O . MET A 1 113 ? -8.055 -4.529 0.859 1.00 97.25 113 MET A O 1
ATOM 908 N N . ASP A 1 114 ? -6.931 -3.323 -0.655 1.00 96.25 114 ASP A N 1
ATOM 909 C CA . ASP A 1 114 ? -6.747 -2.142 0.207 1.00 96.25 114 ASP A CA 1
ATOM 910 C C . ASP A 1 114 ? -8.090 -1.498 0.597 1.00 96.25 114 ASP A C 1
ATOM 912 O O . ASP A 1 114 ? -8.284 -1.096 1.744 1.00 96.25 114 ASP A O 1
ATOM 916 N N . MET A 1 115 ? -9.053 -1.456 -0.330 1.00 95.62 115 MET A N 1
ATOM 917 C CA . MET A 1 115 ? -10.417 -0.995 -0.052 1.00 95.62 115 MET A CA 1
ATOM 918 C C . MET A 1 115 ? -11.159 -1.946 0.893 1.00 95.62 115 MET A C 1
ATOM 920 O O . MET A 1 115 ? -11.738 -1.485 1.880 1.00 95.62 115 MET A O 1
ATOM 924 N N . GLN A 1 116 ? -11.082 -3.257 0.651 1.00 97.19 116 GLN A N 1
ATOM 925 C CA . GLN A 1 116 ? -11.708 -4.277 1.502 1.00 97.19 116 GLN A CA 1
ATOM 926 C C . GLN A 1 116 ? -11.150 -4.272 2.935 1.00 97.19 116 GLN A C 1
ATOM 928 O O . GLN A 1 116 ? -11.890 -4.512 3.884 1.00 97.19 116 GLN A O 1
ATOM 933 N N . ALA A 1 117 ? -9.863 -3.962 3.110 1.00 95.81 117 ALA A N 1
ATOM 934 C CA . ALA A 1 117 ? -9.205 -3.876 4.417 1.00 95.81 117 ALA A CA 1
ATOM 935 C C . ALA A 1 117 ? -9.226 -2.469 5.049 1.00 95.81 117 ALA A C 1
ATOM 937 O O . ALA A 1 117 ? -8.636 -2.255 6.111 1.00 95.81 117 ALA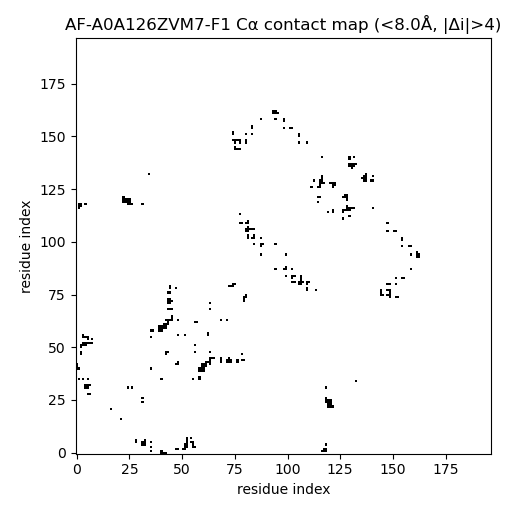 A O 1
ATOM 938 N N . SER A 1 118 ? -9.860 -1.489 4.397 1.00 93.50 118 SER A N 1
ATOM 939 C CA . SER A 1 118 ? -10.021 -0.130 4.934 1.00 93.50 118 SER A CA 1
ATOM 940 C C . SER A 1 118 ? -10.932 -0.135 6.179 1.00 93.50 118 SER A C 1
ATOM 942 O O . SER A 1 118 ? -11.457 -1.189 6.520 1.00 93.50 118 SER A O 1
ATOM 944 N N . PRO A 1 119 ? -11.175 0.983 6.884 1.00 92.56 119 PRO A N 1
ATOM 945 C CA . PRO A 1 119 ? -12.175 1.021 7.962 1.00 92.56 119 PRO A CA 1
ATOM 946 C C . PRO A 1 119 ? -13.619 1.280 7.468 1.00 92.56 119 PRO A C 1
ATOM 948 O O . PRO A 1 119 ? -14.562 1.237 8.258 1.00 92.56 119 PRO A O 1
ATOM 951 N N . TYR A 1 120 ? -13.801 1.545 6.170 1.00 94.12 120 TYR A N 1
ATOM 952 C CA . TYR A 1 120 ? -15.058 2.012 5.580 1.00 94.12 120 TYR A CA 1
ATOM 953 C C . TYR A 1 120 ? -15.935 0.889 5.031 1.00 94.12 120 TYR A C 1
ATOM 955 O O . TYR A 1 120 ? -15.449 0.032 4.297 1.00 94.12 120 TYR A O 1
ATOM 963 N N . ASP A 1 121 ? -17.232 0.916 5.305 1.00 94.19 121 ASP A N 1
ATOM 964 C CA . ASP A 1 121 ? -18.180 -0.013 4.704 1.00 94.19 121 ASP A CA 1
ATOM 965 C C . ASP A 1 121 ? -18.355 0.313 3.223 1.00 94.19 121 ASP A C 1
ATOM 967 O O . ASP A 1 121 ? -18.721 1.427 2.855 1.00 94.19 121 ASP A O 1
ATOM 971 N N . LEU A 1 122 ? -18.034 -0.664 2.383 1.00 95.12 122 LEU A N 1
ATOM 972 C CA . LEU A 1 122 ? -18.090 -0.573 0.928 1.00 95.12 122 LEU A CA 1
ATOM 973 C C . LEU A 1 122 ? -18.929 -1.722 0.346 1.00 95.12 122 LEU A C 1
ATOM 975 O O . LEU A 1 122 ? -18.826 -2.012 -0.849 1.00 95.12 122 LEU A O 1
ATOM 979 N N . SER A 1 123 ? -19.740 -2.384 1.179 1.00 93.69 123 SER A N 1
ATOM 980 C CA . SER A 1 123 ? -20.612 -3.495 0.779 1.00 93.69 123 SER A CA 1
ATOM 981 C C . SER A 1 123 ? -21.605 -3.083 -0.313 1.00 93.69 123 SER A C 1
ATOM 983 O O . SER A 1 123 ? -21.754 -3.804 -1.297 1.00 93.69 123 SER A O 1
ATOM 985 N N . ASP A 1 124 ? -22.153 -1.865 -0.240 1.00 92.88 124 ASP A N 1
ATOM 986 C CA . ASP A 1 124 ? -23.007 -1.275 -1.286 1.00 92.88 124 ASP A CA 1
ATOM 987 C C . ASP A 1 124 ? -22.313 -1.164 -2.657 1.00 92.88 124 ASP A C 1
ATOM 989 O O . ASP A 1 124 ? -22.968 -1.047 -3.693 1.00 92.88 124 ASP A O 1
ATOM 993 N N . TRP A 1 125 ? -20.977 -1.182 -2.684 1.00 93.06 125 TRP A N 1
ATOM 994 C CA . TRP A 1 125 ? -20.165 -1.145 -3.904 1.00 93.06 125 TRP A CA 1
ATOM 995 C C . TRP A 1 125 ? -19.599 -2.525 -4.277 1.00 93.06 125 TRP A C 1
ATOM 997 O O . TRP A 1 125 ? -18.771 -2.623 -5.182 1.00 93.06 125 TRP A O 1
ATOM 1007 N N . GLY A 1 126 ? -20.037 -3.591 -3.599 1.00 95.50 126 GLY A N 1
ATOM 1008 C CA . GLY A 1 126 ? -19.625 -4.973 -3.853 1.00 95.50 126 GLY A CA 1
ATOM 1009 C C . GLY A 1 126 ? -18.276 -5.363 -3.242 1.00 95.50 126 GLY A C 1
ATOM 1010 O O . GLY A 1 126 ? -17.708 -6.386 -3.626 1.00 95.50 126 GLY A O 1
ATOM 1011 N N . PHE A 1 127 ? -17.739 -4.567 -2.312 1.00 96.06 127 PHE A N 1
ATOM 1012 C CA . PHE A 1 127 ? -16.470 -4.865 -1.648 1.00 96.06 127 PHE A CA 1
ATOM 1013 C C . PHE A 1 127 ? -16.704 -5.445 -0.255 1.00 96.06 127 PHE A C 1
ATOM 1015 O O . PHE A 1 127 ? -16.807 -4.712 0.730 1.00 96.06 127 PHE A O 1
ATOM 1022 N N . GLU A 1 128 ? -16.721 -6.775 -0.177 1.00 96.06 128 GLU A N 1
ATOM 1023 C CA . GLU A 1 128 ? -16.799 -7.480 1.103 1.00 96.06 128 GLU A CA 1
ATOM 1024 C C . GLU A 1 128 ? -15.572 -7.187 1.985 1.00 96.06 128 GLU A C 1
ATOM 1026 O O . GLU A 1 128 ? -14.439 -7.263 1.488 1.00 96.06 128 GLU A O 1
ATOM 1031 N N . PRO A 1 129 ? -15.753 -6.864 3.280 1.00 97.00 129 PRO A N 1
ATOM 1032 C CA . PRO A 1 129 ? -14.649 -6.478 4.149 1.00 97.00 129 PRO A CA 1
ATOM 1033 C C . PRO A 1 129 ? -13.673 -7.619 4.448 1.00 97.00 129 PRO A C 1
ATOM 1035 O O . PRO A 1 129 ? -14.061 -8.730 4.808 1.00 97.00 129 PRO A O 1
ATOM 1038 N N . ILE A 1 130 ? -12.378 -7.301 4.440 1.00 97.31 130 ILE A N 1
ATOM 1039 C CA . ILE A 1 130 ? -11.360 -8.114 5.110 1.00 97.31 130 ILE A CA 1
ATOM 1040 C C . ILE A 1 130 ? -11.234 -7.570 6.534 1.00 97.31 130 ILE A C 1
ATOM 1042 O O . ILE A 1 130 ? -10.585 -6.549 6.761 1.00 97.31 130 ILE A O 1
ATOM 1046 N N . ALA A 1 131 ? -11.869 -8.255 7.487 1.00 96.75 131 ALA A N 1
ATOM 1047 C CA . ALA A 1 131 ? -11.960 -7.866 8.898 1.00 96.75 131 ALA A CA 1
ATOM 1048 C C . ALA A 1 131 ? -10.613 -7.993 9.651 1.00 96.75 131 ALA A C 1
ATOM 1050 O O . ALA A 1 131 ? -10.403 -8.914 10.450 1.00 96.75 131 ALA A O 1
ATOM 1051 N N . ILE A 1 132 ? -9.661 -7.100 9.361 1.00 94.75 132 ILE A N 1
ATOM 1052 C CA . ILE A 1 132 ? -8.287 -7.087 9.907 1.00 94.75 132 ILE A CA 1
ATOM 1053 C C . ILE A 1 132 ? -8.198 -6.838 11.423 1.00 94.75 132 ILE A C 1
ATOM 1055 O O . ILE A 1 132 ? -7.140 -7.042 12.028 1.00 94.75 132 ILE A O 1
ATOM 1059 N N . GLU A 1 133 ? -9.290 -6.408 12.047 1.00 95.00 133 GLU A N 1
ATOM 1060 C CA . GLU A 1 133 ? -9.468 -6.352 13.496 1.00 95.00 133 GLU A CA 1
ATOM 1061 C C . GLU A 1 133 ? -9.516 -7.750 14.129 1.00 95.00 133 GLU A C 1
ATOM 1063 O O . GLU A 1 133 ? -9.167 -7.914 15.296 1.00 95.00 133 GLU A O 1
ATOM 1068 N N . THR A 1 134 ? -9.880 -8.775 13.354 1.00 95.94 134 THR A N 1
ATOM 1069 C CA . THR A 1 134 ? -9.943 -10.165 13.815 1.00 95.94 134 THR A CA 1
ATOM 1070 C C . THR A 1 134 ? -8.653 -10.932 13.492 1.00 95.94 134 THR A C 1
ATOM 1072 O O . THR A 1 134 ? -8.001 -10.661 12.477 1.00 95.94 134 THR A O 1
ATOM 1075 N N . PRO A 1 135 ? -8.281 -11.959 14.284 1.00 95.75 135 PRO A N 1
ATOM 1076 C CA . PRO A 1 135 ? -7.147 -12.824 13.954 1.00 95.75 135 PRO A CA 1
ATOM 1077 C C . PRO A 1 135 ? -7.279 -13.513 12.587 1.00 95.75 135 PRO A C 1
ATOM 1079 O O . PRO A 1 135 ? -6.304 -13.585 11.841 1.00 95.75 135 PRO A O 1
ATOM 1082 N N . ALA A 1 136 ? -8.484 -13.978 12.240 1.00 97.50 136 ALA A N 1
ATOM 1083 C CA . ALA A 1 136 ? -8.752 -14.657 10.974 1.00 97.50 136 ALA A CA 1
ATOM 1084 C C . ALA A 1 136 ? -8.622 -13.706 9.773 1.00 97.50 136 ALA A C 1
ATOM 1086 O O . ALA A 1 136 ? -7.917 -14.021 8.815 1.00 97.50 136 ALA A O 1
ATOM 1087 N N . GLY A 1 137 ? -9.224 -12.514 9.845 1.00 97.19 137 GLY A N 1
ATOM 1088 C CA . GLY A 1 137 ? -9.105 -11.515 8.783 1.00 97.19 137 GLY A CA 1
ATOM 1089 C C . GLY A 1 137 ? -7.677 -10.989 8.636 1.00 97.19 137 GLY A C 1
ATOM 1090 O O . GLY A 1 137 ? -7.197 -10.816 7.518 1.00 97.19 137 GLY A O 1
ATOM 1091 N N . LYS A 1 138 ? -6.935 -10.837 9.740 1.00 95.44 138 LYS A N 1
ATOM 1092 C CA . LYS A 1 138 ? -5.506 -10.498 9.696 1.00 95.44 138 LYS A CA 1
ATOM 1093 C C . LYS A 1 138 ? -4.670 -11.586 9.018 1.00 95.44 138 LYS A C 1
ATOM 1095 O O . LYS A 1 138 ? -3.774 -11.254 8.244 1.00 95.44 138 LYS A O 1
ATOM 1100 N N . ALA A 1 139 ? -4.953 -12.863 9.277 1.00 97.06 139 ALA A N 1
ATOM 1101 C CA . ALA A 1 139 ? -4.274 -13.972 8.607 1.00 97.06 139 ALA A CA 1
ATOM 1102 C C . ALA A 1 139 ? -4.573 -13.990 7.099 1.00 97.06 139 ALA A C 1
ATOM 1104 O O . ALA A 1 139 ? -3.639 -14.052 6.301 1.00 97.06 139 ALA A O 1
ATOM 1105 N N . ALA A 1 140 ? -5.845 -13.841 6.712 1.00 97.69 140 ALA A N 1
ATOM 1106 C CA . ALA A 1 140 ? -6.255 -13.749 5.310 1.00 97.69 140 ALA A CA 1
ATOM 1107 C C . ALA A 1 140 ? -5.590 -12.563 4.591 1.00 97.69 140 ALA A C 1
ATOM 1109 O O . ALA A 1 140 ? -5.086 -12.706 3.478 1.00 97.69 140 ALA A O 1
ATOM 1110 N N . TYR A 1 141 ? -5.514 -11.408 5.259 1.00 96.69 141 TYR A N 1
ATOM 1111 C CA . TYR A 1 141 ? -4.828 -10.230 4.740 1.00 96.69 141 TYR A CA 1
ATOM 1112 C C . TYR A 1 141 ? -3.337 -10.486 4.503 1.00 96.69 141 TYR A C 1
ATOM 1114 O O . TYR A 1 141 ? -2.813 -10.157 3.444 1.00 96.69 141 TYR A O 1
ATOM 1122 N N . VAL A 1 142 ? -2.637 -11.075 5.475 1.00 96.31 142 VAL A N 1
ATOM 1123 C CA . VAL A 1 142 ? -1.201 -11.366 5.344 1.00 96.31 142 VAL A CA 1
ATOM 1124 C C . VAL A 1 142 ? -0.940 -12.368 4.220 1.00 96.31 142 VAL A C 1
ATOM 1126 O O . VAL A 1 142 ? 0.031 -12.207 3.484 1.00 96.31 142 VAL A O 1
ATOM 1129 N N . GLU A 1 143 ? -1.800 -13.371 4.060 1.00 97.81 143 GLU A N 1
ATOM 1130 C CA . GLU A 1 143 ? -1.661 -14.357 2.990 1.00 97.81 143 GLU A CA 1
ATOM 1131 C C . GLU A 1 143 ? -1.846 -13.728 1.605 1.00 97.81 143 GLU A C 1
ATOM 1133 O O . GLU A 1 143 ? -0.968 -13.841 0.749 1.00 97.81 143 GLU A O 1
ATOM 1138 N N . ALA A 1 144 ? -2.918 -12.957 1.409 1.00 97.69 144 ALA A N 1
ATOM 1139 C CA . ALA A 1 144 ? -3.136 -12.230 0.159 1.00 97.69 144 ALA A CA 1
ATOM 1140 C C . ALA A 1 144 ? -2.001 -11.229 -0.131 1.00 97.69 144 ALA A C 1
ATOM 1142 O O . ALA A 1 144 ? -1.523 -11.126 -1.262 1.00 97.69 144 ALA A O 1
ATOM 1143 N N . GLN A 1 145 ? -1.502 -10.536 0.898 1.00 97.31 145 GLN A N 1
ATOM 1144 C CA . GLN A 1 145 ? -0.366 -9.621 0.775 1.00 97.31 145 GLN A CA 1
ATOM 1145 C C . GLN A 1 145 ? 0.903 -10.333 0.284 1.00 97.31 145 GLN A C 1
ATOM 1147 O O . GLN A 1 145 ? 1.630 -9.772 -0.539 1.00 97.31 145 GLN A O 1
ATOM 1152 N N . ARG A 1 146 ? 1.176 -11.555 0.762 1.00 98.12 146 ARG A N 1
ATOM 1153 C CA . ARG A 1 146 ? 2.307 -12.369 0.286 1.00 98.12 146 ARG A CA 1
ATOM 1154 C C . ARG A 1 146 ? 2.135 -12.765 -1.173 1.00 98.12 146 ARG A C 1
ATOM 1156 O O . ARG A 1 146 ? 3.086 -12.608 -1.931 1.00 98.12 146 ARG A O 1
ATOM 1163 N N . GLY A 1 147 ? 0.934 -13.192 -1.569 1.00 98.44 147 GLY A N 1
ATOM 1164 C CA . GLY A 1 147 ? 0.619 -13.493 -2.968 1.00 98.44 147 GLY A CA 1
ATOM 1165 C C . GLY A 1 147 ? 0.934 -12.312 -3.890 1.00 98.44 147 GLY A C 1
ATOM 1166 O O . GLY A 1 147 ? 1.726 -12.443 -4.822 1.00 98.44 147 GLY A O 1
ATOM 1167 N N . PHE A 1 148 ? 0.438 -11.119 -3.547 1.00 98.56 148 PHE A N 1
ATOM 1168 C CA . PHE A 1 148 ? 0.739 -9.906 -4.312 1.00 98.56 148 PHE A CA 1
ATOM 1169 C C . PHE A 1 148 ? 2.224 -9.545 -4.323 1.00 98.56 148 PHE A C 1
ATOM 1171 O O . PHE A 1 148 ? 2.716 -9.049 -5.333 1.00 98.56 148 PHE A O 1
ATOM 1178 N N . ALA A 1 149 ? 2.951 -9.776 -3.229 1.00 98.44 149 ALA A N 1
ATOM 1179 C CA . ALA A 1 149 ? 4.390 -9.537 -3.187 1.00 98.44 149 ALA A CA 1
ATOM 1180 C C . ALA A 1 149 ? 5.157 -10.466 -4.142 1.00 98.44 149 ALA A C 1
ATOM 1182 O O . ALA A 1 149 ? 6.071 -10.005 -4.827 1.00 98.44 149 ALA A O 1
ATOM 1183 N N . SER A 1 150 ? 4.765 -11.740 -4.222 1.00 98.56 150 SER A N 1
ATOM 1184 C CA . SER A 1 150 ? 5.341 -12.711 -5.157 1.00 98.56 150 SER A CA 1
ATOM 1185 C C . SER A 1 150 ? 5.055 -12.346 -6.614 1.00 98.56 150 SER A C 1
ATOM 1187 O O . SER A 1 150 ? 5.978 -12.326 -7.424 1.00 98.56 150 SER A O 1
ATOM 1189 N N . GLU A 1 151 ? 3.815 -11.980 -6.949 1.00 98.62 151 GLU A N 1
ATOM 1190 C CA . GLU A 1 151 ? 3.467 -11.506 -8.299 1.00 98.62 151 GLU A CA 1
ATOM 1191 C C . GLU A 1 151 ? 4.237 -10.227 -8.666 1.00 98.62 151 GLU A C 1
ATOM 1193 O O . GLU A 1 151 ? 4.807 -10.107 -9.752 1.00 98.62 151 GLU A O 1
ATOM 1198 N N . ALA A 1 152 ? 4.322 -9.279 -7.729 1.00 98.62 152 ALA A N 1
ATOM 1199 C CA . ALA A 1 152 ? 5.046 -8.028 -7.916 1.00 98.62 152 ALA A CA 1
ATOM 1200 C C . ALA A 1 152 ? 6.555 -8.229 -8.103 1.00 98.62 152 ALA A C 1
ATOM 1202 O O . ALA A 1 152 ? 7.193 -7.417 -8.769 1.00 98.62 152 ALA A O 1
ATOM 1203 N N . ALA A 1 153 ? 7.150 -9.273 -7.517 1.00 98.62 153 ALA A N 1
ATOM 1204 C CA . ALA A 1 153 ? 8.565 -9.586 -7.709 1.00 98.62 153 ALA A CA 1
ATOM 1205 C C . ALA A 1 153 ? 8.875 -9.889 -9.184 1.00 98.62 153 ALA A C 1
ATOM 1207 O O . ALA A 1 153 ? 9.799 -9.300 -9.741 1.00 98.62 153 ALA A O 1
ATOM 1208 N N . VAL A 1 154 ? 8.031 -10.687 -9.844 1.00 98.69 154 VAL A N 1
ATOM 1209 C CA . VAL A 1 154 ? 8.168 -10.998 -11.278 1.00 98.69 154 VAL A CA 1
ATOM 1210 C C . VAL A 1 154 ? 8.056 -9.731 -12.131 1.00 98.69 154 VAL A C 1
ATOM 1212 O O . VAL A 1 154 ? 8.839 -9.518 -13.057 1.00 98.69 154 VAL A O 1
ATOM 1215 N N . LEU A 1 155 ? 7.105 -8.846 -11.815 1.00 98.75 155 LEU A N 1
ATOM 1216 C CA . LEU A 1 155 ? 6.955 -7.585 -12.547 1.00 98.75 155 LEU A CA 1
ATOM 1217 C C . LEU A 1 155 ? 8.132 -6.631 -12.319 1.00 98.75 155 LEU A C 1
ATOM 1219 O O . LEU A 1 155 ? 8.547 -5.958 -13.260 1.00 98.75 155 LEU A O 1
ATOM 1223 N N . ARG A 1 156 ? 8.710 -6.591 -11.111 1.00 98.38 156 ARG A N 1
ATOM 1224 C CA . ARG A 1 156 ? 9.931 -5.814 -10.836 1.00 98.38 156 ARG A CA 1
ATOM 1225 C C . ARG A 1 156 ? 11.092 -6.278 -11.701 1.00 98.38 156 ARG A C 1
ATOM 1227 O O . ARG A 1 156 ? 11.732 -5.439 -12.320 1.00 98.38 156 ARG A O 1
ATOM 1234 N N . GLU A 1 157 ? 11.324 -7.585 -11.785 1.00 98.50 157 GLU A N 1
ATOM 1235 C CA . GLU A 1 157 ? 12.384 -8.147 -12.629 1.00 98.50 157 GLU A CA 1
ATOM 1236 C C . GLU A 1 157 ? 12.193 -7.758 -14.100 1.00 98.50 157 GLU A C 1
ATOM 1238 O O . GLU A 1 157 ? 13.130 -7.283 -14.743 1.00 98.50 157 GLU A O 1
ATOM 1243 N N . ARG A 1 158 ? 10.962 -7.871 -14.616 1.00 98.44 158 ARG A N 1
ATOM 1244 C CA . ARG A 1 158 ? 10.625 -7.466 -15.990 1.00 98.44 158 ARG A CA 1
ATOM 1245 C C . ARG A 1 158 ? 10.825 -5.968 -16.226 1.00 98.44 158 ARG A C 1
ATOM 1247 O O . ARG A 1 158 ? 11.356 -5.589 -17.267 1.00 98.44 158 ARG A O 1
ATOM 1254 N N . LEU A 1 159 ? 10.435 -5.118 -15.273 1.00 98.06 159 LEU A N 1
ATOM 1255 C CA . LEU A 1 159 ? 10.646 -3.668 -15.353 1.00 98.06 159 LEU A CA 1
ATOM 1256 C C . LEU A 1 159 ? 12.137 -3.320 -15.350 1.00 98.06 159 LEU A C 1
ATOM 1258 O O . LEU A 1 159 ? 12.578 -2.548 -16.195 1.00 98.06 159 LEU A O 1
ATOM 1262 N N . THR A 1 160 ? 12.925 -3.912 -14.453 1.00 97.19 160 THR A N 1
ATOM 1263 C CA . THR A 1 160 ? 14.380 -3.710 -14.419 1.00 97.19 160 THR A CA 1
ATOM 12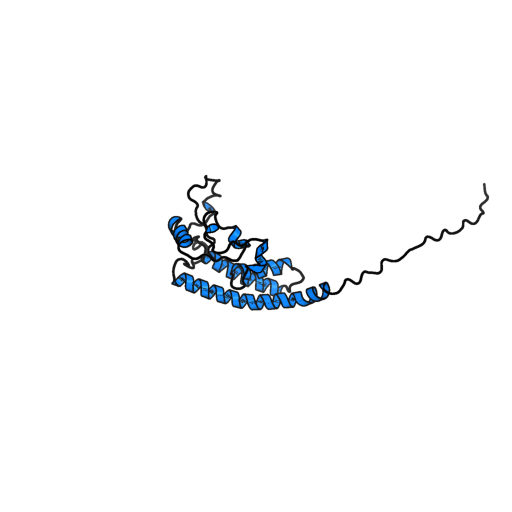64 C C . THR A 1 160 ? 15.032 -4.167 -15.723 1.00 97.19 160 THR A C 1
ATOM 1266 O O . THR A 1 160 ? 15.856 -3.443 -16.275 1.00 97.19 160 THR A O 1
ATOM 1269 N N . ALA A 1 161 ? 14.623 -5.314 -16.273 1.00 97.44 161 ALA A N 1
ATOM 1270 C CA . ALA A 1 161 ? 15.130 -5.795 -17.556 1.00 97.44 161 ALA A CA 1
ATOM 1271 C C . ALA A 1 161 ? 14.797 -4.844 -18.720 1.00 97.44 161 ALA A C 1
ATOM 1273 O O . ALA A 1 161 ? 15.651 -4.603 -19.570 1.00 97.44 161 ALA A O 1
ATOM 1274 N N . ALA A 1 162 ? 13.592 -4.263 -18.741 1.00 96.44 162 ALA A N 1
ATOM 1275 C CA . ALA A 1 162 ? 13.203 -3.275 -19.749 1.00 96.44 162 ALA A CA 1
ATOM 1276 C C . ALA A 1 162 ? 14.031 -1.977 -19.660 1.00 96.44 162 ALA A C 1
ATOM 1278 O O . ALA A 1 162 ? 14.281 -1.335 -20.678 1.00 96.44 162 ALA A O 1
ATOM 1279 N N . LEU A 1 163 ? 14.480 -1.602 -18.458 1.00 96.12 163 LEU A N 1
ATOM 1280 C CA . LEU A 1 163 ? 15.264 -0.387 -18.220 1.00 96.12 163 LEU A CA 1
ATOM 1281 C C . LEU A 1 163 ? 16.775 -0.575 -18.388 1.00 96.12 163 LEU A C 1
ATOM 1283 O O . LEU A 1 163 ? 17.466 0.400 -18.682 1.00 96.12 163 LEU A O 1
ATOM 1287 N N . ALA A 1 164 ? 17.289 -1.799 -18.258 1.00 95.75 164 ALA A N 1
ATOM 1288 C CA . ALA A 1 164 ? 18.725 -2.081 -18.314 1.00 95.75 164 ALA A CA 1
ATOM 1289 C C . ALA A 1 164 ? 19.445 -1.501 -19.558 1.00 95.75 164 ALA A C 1
ATOM 1291 O O . ALA A 1 164 ? 20.534 -0.943 -19.396 1.00 95.75 164 ALA A O 1
ATOM 1292 N N . PRO A 1 165 ? 18.876 -1.533 -20.784 1.00 93.25 165 PRO A N 1
ATOM 1293 C CA . PRO A 1 165 ? 19.514 -0.907 -21.945 1.00 93.25 165 PRO A CA 1
ATOM 1294 C C . PRO A 1 165 ? 19.632 0.620 -21.834 1.00 93.25 165 PRO A C 1
ATOM 1296 O O . PRO A 1 165 ? 20.609 1.201 -22.303 1.00 93.25 165 PRO A O 1
ATOM 1299 N N . LEU A 1 166 ? 18.650 1.278 -21.209 1.00 91.44 166 LEU A N 1
ATOM 1300 C CA . LEU A 1 166 ? 18.645 2.731 -21.019 1.00 91.44 166 LEU A CA 1
ATOM 1301 C C . LEU A 1 166 ? 19.652 3.151 -19.948 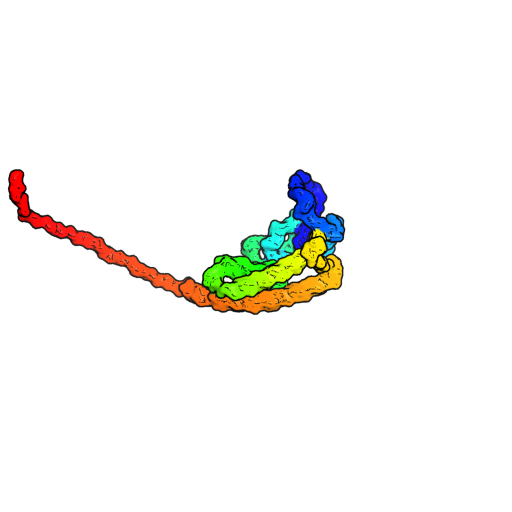1.00 91.44 166 LEU A C 1
ATOM 1303 O O . LEU A 1 166 ? 20.342 4.156 -20.114 1.00 91.44 166 LEU A O 1
ATOM 1307 N N . GLU A 1 167 ? 19.774 2.362 -18.879 1.00 90.25 167 GLU A N 1
ATOM 1308 C CA . GLU A 1 167 ? 20.802 2.566 -17.857 1.00 90.25 167 GLU A CA 1
ATOM 1309 C C . GLU A 1 167 ? 22.205 2.444 -18.464 1.00 90.25 167 GLU A C 1
ATOM 1311 O O . GLU A 1 167 ? 23.027 3.341 -18.268 1.00 90.25 167 GLU A O 1
ATOM 1316 N N . ALA A 1 168 ? 22.450 1.409 -19.277 1.00 90.44 168 ALA A N 1
ATOM 1317 C CA . ALA A 1 168 ? 23.722 1.221 -19.975 1.00 90.44 168 ALA A CA 1
ATOM 1318 C C . ALA A 1 168 ? 24.053 2.397 -20.911 1.00 90.44 168 ALA A C 1
ATOM 1320 O O . ALA A 1 168 ? 25.154 2.939 -20.843 1.00 90.44 168 ALA A O 1
ATOM 1321 N N . ALA A 1 169 ? 23.087 2.854 -21.715 1.00 87.94 169 ALA A N 1
ATOM 1322 C CA . ALA A 1 169 ? 23.271 4.001 -22.606 1.00 87.94 169 ALA A CA 1
ATOM 1323 C C . ALA A 1 169 ? 23.519 5.321 -21.849 1.00 87.94 169 ALA A C 1
ATOM 1325 O O . ALA A 1 169 ? 24.220 6.195 -22.350 1.00 87.94 169 ALA A O 1
ATOM 1326 N N . SER A 1 170 ? 22.964 5.478 -20.641 1.00 84.00 170 SER A N 1
ATOM 1327 C CA . SER A 1 170 ? 23.189 6.663 -19.797 1.00 84.00 170 SER A CA 1
ATOM 1328 C C . SER A 1 170 ? 24.540 6.663 -19.070 1.00 84.00 170 SER A C 1
ATOM 1330 O O . SER A 1 170 ? 25.008 7.720 -18.647 1.00 84.00 170 SER A O 1
ATOM 1332 N N . ALA A 1 171 ? 25.152 5.485 -18.911 1.00 78.94 171 ALA A N 1
ATOM 1333 C CA . ALA A 1 171 ? 26.449 5.306 -18.266 1.00 78.94 171 ALA A CA 1
ATOM 1334 C C . ALA A 1 171 ? 27.628 5.509 -19.232 1.00 78.94 171 ALA A C 1
ATOM 1336 O O . ALA A 1 171 ? 28.754 5.730 -18.779 1.00 78.94 171 ALA A O 1
ATOM 1337 N N . GLU A 1 172 ? 27.393 5.457 -20.546 1.00 70.19 172 GLU A N 1
ATOM 1338 C CA . GLU A 1 172 ? 28.406 5.840 -21.524 1.00 70.19 172 GLU A CA 1
ATOM 1339 C C . GLU A 1 172 ? 28.672 7.353 -21.433 1.00 70.19 172 GLU A C 1
ATOM 1341 O O . GLU A 1 172 ? 27.731 8.154 -21.426 1.00 70.19 172 GLU A O 1
ATOM 1346 N N . PRO A 1 173 ? 29.944 7.792 -21.347 1.00 61.47 173 PRO A N 1
ATOM 1347 C CA . PRO A 1 173 ? 30.250 9.211 -21.377 1.00 61.47 173 PRO A CA 1
ATOM 1348 C C . PRO A 1 173 ? 29.732 9.781 -22.693 1.00 61.47 173 PRO A C 1
ATOM 1350 O O . PRO A 1 173 ? 30.117 9.314 -23.764 1.00 61.47 173 PRO A O 1
ATOM 1353 N N . SER A 1 174 ? 28.864 10.794 -22.600 1.00 62.94 174 SER A N 1
ATOM 1354 C CA . SER A 1 174 ? 28.399 11.556 -23.757 1.00 62.94 174 SER A CA 1
ATOM 1355 C C . SER A 1 174 ? 29.614 11.931 -24.597 1.00 62.94 174 SER A C 1
ATOM 1357 O O . SER A 1 174 ? 30.454 12.724 -24.161 1.00 62.94 174 SER A O 1
ATOM 1359 N N . ALA A 1 175 ? 29.742 11.323 -25.778 1.00 60.31 175 ALA A N 1
ATOM 1360 C CA . ALA A 1 175 ? 30.690 11.780 -26.771 1.00 60.31 175 ALA A CA 1
ATOM 1361 C C . ALA A 1 175 ? 30.224 13.182 -27.151 1.00 60.31 175 ALA A C 1
ATOM 1363 O O . ALA A 1 175 ? 29.313 13.347 -27.963 1.00 60.31 175 ALA A O 1
ATOM 1364 N N . ALA A 1 176 ? 30.789 14.190 -26.483 1.00 56.50 176 ALA A N 1
ATOM 1365 C CA . ALA A 1 176 ? 30.565 15.578 -26.818 1.00 56.50 176 ALA A CA 1
ATOM 1366 C C . ALA A 1 176 ? 30.790 15.699 -28.324 1.00 56.50 176 ALA A C 1
ATOM 1368 O O . ALA A 1 176 ? 31.892 15.433 -28.814 1.00 56.50 176 ALA A O 1
ATOM 1369 N N . ALA A 1 177 ? 29.729 16.036 -29.061 1.00 57.25 177 ALA A N 1
ATOM 1370 C CA . ALA A 1 177 ? 29.860 16.394 -30.460 1.00 57.25 177 ALA A CA 1
ATOM 1371 C C . ALA A 1 177 ? 30.982 17.440 -30.544 1.00 57.25 177 ALA A C 1
ATOM 1373 O O . ALA A 1 177 ? 30.986 18.360 -29.716 1.00 57.25 177 ALA A O 1
ATOM 1374 N N . PRO A 1 178 ? 31.959 17.300 -31.459 1.00 53.34 178 PRO A N 1
ATOM 1375 C CA . PRO A 1 178 ? 33.041 18.261 -31.542 1.00 53.34 178 PRO A CA 1
ATOM 1376 C C . PRO A 1 178 ? 32.414 19.636 -31.763 1.00 53.34 178 PRO A C 1
ATOM 1378 O O . PRO A 1 178 ? 31.767 19.882 -32.782 1.00 53.34 178 PRO A O 1
ATOM 1381 N N . VAL A 1 179 ? 32.566 20.518 -30.772 1.00 60.53 179 VAL A N 1
ATOM 1382 C CA . VAL A 1 179 ? 32.310 21.946 -30.935 1.00 60.53 179 VAL A CA 1
ATOM 1383 C C . VAL A 1 179 ? 33.228 22.370 -32.069 1.00 60.53 179 VAL A C 1
ATOM 1385 O O . VAL A 1 179 ? 34.448 22.344 -31.916 1.00 60.53 179 VAL A O 1
ATOM 1388 N N . GLY A 1 180 ? 32.640 22.650 -33.233 1.00 53.03 180 GLY A N 1
ATOM 1389 C CA . GLY A 1 180 ? 33.376 23.084 -34.410 1.00 53.03 180 GLY A CA 1
ATOM 1390 C C . GLY A 1 180 ? 34.246 24.278 -34.039 1.00 53.03 180 GLY A C 1
ATOM 1391 O O . GLY A 1 180 ? 33.735 25.345 -33.704 1.00 53.03 180 GLY A O 1
ATOM 1392 N N . THR A 1 181 ? 35.558 24.076 -34.047 1.00 52.34 181 THR A N 1
ATOM 1393 C CA . THR A 1 181 ? 36.538 25.140 -33.864 1.00 52.34 181 THR A CA 1
ATOM 1394 C C . THR A 1 181 ? 36.525 26.050 -35.088 1.00 52.34 181 THR A C 1
ATOM 1396 O O . THR A 1 181 ? 36.715 25.574 -36.204 1.00 52.34 181 THR A O 1
ATOM 1399 N N . ASP A 1 182 ? 36.300 27.338 -34.828 1.00 51.66 182 ASP A N 1
ATOM 1400 C CA . ASP A 1 182 ? 36.608 28.522 -35.638 1.00 51.66 182 ASP A CA 1
ATOM 1401 C C . ASP A 1 182 ? 36.354 28.465 -37.155 1.00 51.66 182 ASP A C 1
ATOM 1403 O O . ASP A 1 182 ? 37.195 28.058 -37.956 1.00 51.66 182 ASP A O 1
ATOM 1407 N N . VAL A 1 183 ? 35.241 29.079 -37.573 1.00 57.34 183 VAL A N 1
ATOM 1408 C CA . VAL A 1 183 ? 35.187 29.763 -38.872 1.00 57.34 183 VAL A CA 1
ATOM 1409 C C . VAL A 1 183 ? 35.780 31.158 -38.683 1.00 57.34 183 VAL A C 1
ATOM 1411 O O . VAL A 1 183 ? 35.089 32.107 -38.313 1.00 57.34 183 VAL A O 1
ATOM 1414 N N . THR A 1 184 ? 37.074 31.294 -38.959 1.00 52.78 184 THR A N 1
ATOM 1415 C CA . THR A 1 184 ? 37.707 32.602 -39.165 1.00 52.78 184 THR A CA 1
ATOM 1416 C C . THR A 1 184 ? 37.103 33.237 -40.423 1.00 52.78 184 THR A C 1
ATOM 1418 O O . THR A 1 184 ? 37.208 32.647 -41.503 1.00 52.78 184 THR A O 1
ATOM 1421 N N . PRO A 1 185 ? 36.489 34.432 -40.363 1.00 49.31 185 PRO A N 1
ATOM 1422 C CA . PRO A 1 185 ? 35.961 35.065 -41.560 1.00 49.31 185 PRO A CA 1
ATOM 1423 C C . PRO A 1 185 ? 37.130 35.589 -42.402 1.00 49.31 185 PRO A C 1
ATOM 1425 O O . PRO A 1 185 ? 37.794 36.563 -42.038 1.00 49.31 185 PRO A O 1
ATOM 1428 N N . GLN A 1 186 ? 37.379 34.963 -43.554 1.00 52.69 186 GLN A N 1
ATOM 1429 C CA . GLN A 1 186 ? 38.226 35.546 -44.592 1.00 52.69 186 GLN A CA 1
ATOM 1430 C C . GLN A 1 186 ? 37.558 36.830 -45.097 1.00 52.69 186 GLN A C 1
ATOM 1432 O O . GLN A 1 186 ? 36.567 36.799 -45.824 1.00 52.69 186 GLN A O 1
ATOM 1437 N N . ARG A 1 187 ? 38.110 37.985 -44.711 1.00 52.94 187 ARG A N 1
ATOM 1438 C CA . ARG A 1 187 ? 37.820 39.259 -45.372 1.00 52.94 187 ARG A CA 1
ATOM 1439 C C . ARG A 1 187 ? 38.363 39.180 -46.796 1.00 52.94 187 ARG A C 1
ATOM 1441 O O . ARG A 1 187 ? 39.564 39.317 -47.009 1.00 52.94 187 ARG A O 1
ATOM 1448 N N . SER A 1 188 ? 37.476 38.961 -47.762 1.00 54.81 188 SER A N 1
ATOM 1449 C CA . SER A 1 188 ? 37.785 39.128 -49.178 1.00 54.81 188 SER A CA 1
ATOM 1450 C C . SER A 1 188 ? 38.232 40.569 -49.425 1.00 54.81 188 SER A C 1
ATOM 1452 O O . SER A 1 188 ? 37.514 41.518 -49.092 1.00 54.81 188 SER A O 1
ATOM 1454 N N . GLY A 1 189 ? 39.436 40.714 -49.978 1.00 45.75 189 GLY A N 1
ATOM 1455 C CA . GLY A 1 189 ? 40.000 41.984 -50.411 1.00 45.75 189 GLY A CA 1
ATOM 1456 C C . GLY A 1 189 ? 39.055 42.723 -51.355 1.00 45.75 189 GLY A C 1
ATOM 1457 O O . GLY A 1 189 ? 38.384 42.131 -52.197 1.00 45.75 189 GLY A O 1
ATOM 1458 N N . ARG A 1 190 ? 38.982 44.038 -51.168 1.00 54.06 190 ARG A N 1
ATOM 1459 C CA . ARG A 1 190 ? 38.234 44.958 -52.018 1.00 54.06 190 ARG A CA 1
ATOM 1460 C C . ARG A 1 190 ? 39.125 45.295 -53.210 1.00 54.06 190 ARG A C 1
ATOM 1462 O O . ARG A 1 190 ? 40.128 45.974 -53.014 1.00 54.06 190 ARG A O 1
ATOM 1469 N N . ASP A 1 191 ? 38.767 44.823 -54.399 1.00 49.75 191 ASP A N 1
ATOM 1470 C CA . ASP A 1 191 ? 39.435 45.235 -55.637 1.00 49.75 191 ASP A CA 1
ATOM 1471 C C . ASP A 1 191 ? 38.738 46.488 -56.214 1.00 49.75 191 ASP A C 1
ATOM 1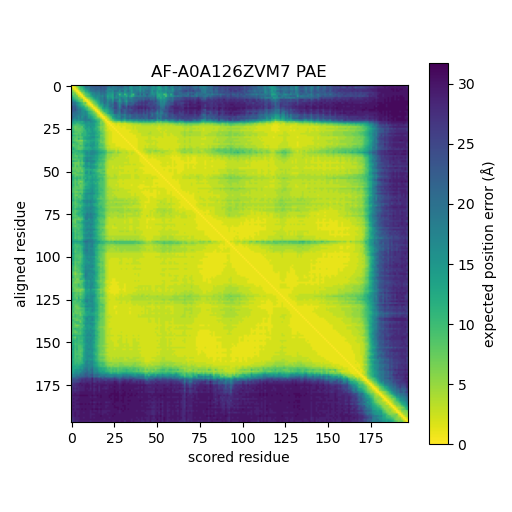473 O O . ASP A 1 191 ? 37.507 46.604 -56.117 1.00 49.75 191 ASP A O 1
ATOM 1477 N N . PRO A 1 192 ? 39.482 47.473 -56.750 1.00 53.53 192 PRO A N 1
ATOM 1478 C CA . PRO A 1 192 ? 38.968 48.776 -57.125 1.00 53.53 192 PRO A CA 1
ATOM 1479 C C . PRO A 1 192 ? 38.615 48.800 -58.613 1.00 53.53 192 PRO A C 1
ATOM 1481 O O . PRO A 1 192 ? 39.478 48.610 -59.460 1.00 53.53 192 PRO A O 1
ATOM 1484 N N . SER A 1 193 ? 37.361 49.084 -58.958 1.00 50.38 193 SER A N 1
ATOM 1485 C CA . SER A 1 193 ? 36.991 49.823 -60.180 1.00 50.38 193 SER A CA 1
ATOM 1486 C C . SER A 1 193 ? 35.490 49.750 -60.426 1.00 50.38 193 SER A C 1
ATOM 1488 O O . SER A 1 193 ? 34.929 48.713 -60.766 1.00 50.38 193 SER A O 1
ATOM 1490 N N . THR A 1 194 ? 34.823 50.895 -60.335 1.00 50.62 194 THR A N 1
ATOM 1491 C CA . THR A 1 194 ? 33.687 51.176 -61.219 1.00 50.62 194 THR A CA 1
ATOM 1492 C C . THR A 1 194 ? 33.508 52.687 -61.313 1.00 50.62 194 THR A C 1
ATOM 1494 O O . THR A 1 194 ? 33.119 53.353 -60.359 1.00 50.62 194 THR A O 1
ATOM 1497 N N . GLN A 1 195 ? 33.902 53.224 -62.468 1.00 49.38 195 GLN A N 1
ATOM 1498 C CA . GLN A 1 195 ? 33.523 54.545 -62.969 1.00 49.38 195 GLN A CA 1
ATOM 1499 C C . GLN A 1 195 ? 32.105 54.496 -63.565 1.00 49.38 195 GLN A C 1
ATOM 1501 O O . GLN A 1 195 ? 31.662 53.421 -63.969 1.00 49.38 195 GLN A O 1
ATOM 1506 N N . ARG A 1 196 ? 31.524 55.697 -63.755 1.00 46.88 196 ARG A N 1
ATOM 1507 C CA . ARG A 1 196 ? 30.231 56.090 -64.372 1.00 46.88 196 ARG A CA 1
ATOM 1508 C C . ARG A 1 196 ? 29.106 56.265 -63.347 1.00 46.88 196 ARG A C 1
ATOM 1510 O O . ARG A 1 196 ? 28.827 55.340 -62.602 1.00 46.88 196 ARG A O 1
ATOM 1517 N N . THR A 1 197 ? 28.431 57.408 -63.252 1.00 49.59 197 THR A N 1
ATOM 1518 C CA . THR A 1 197 ? 28.328 58.634 -64.081 1.00 49.59 197 THR A CA 1
ATOM 1519 C C . THR A 1 197 ? 28.183 59.848 -63.182 1.00 49.59 197 THR A C 1
ATOM 1521 O O . THR A 1 197 ? 27.534 59.679 -62.127 1.00 49.59 197 THR A O 1
#

Nearest PDB structures (foldseek):
  7sqc-assembly1_C1  TM=3.691E-01  e=4.281E+00  Chlamydomonas reinhardtii
  4hr1-assembly1_A  TM=4.019E-01  e=5.515E+00  Pyrococcus abyssi virus 1
  8gym-assembly1_V1  TM=2.596E-01  e=6.754E+00  Tetrahymena thermophila SB210

Solvent-accessible surface area (backbone atoms only — not comparable to full-atom values): 11778 Å² total; per-residue (Å²): 128,64,72,36,61,44,76,69,87,81,67,74,87,71,72,71,72,59,73,92,75,54,69,55,52,70,54,44,60,70,48,40,39,48,46,58,71,74,46,90,39,72,58,35,46,31,89,62,55,79,70,34,26,87,80,34,47,78,59,29,80,44,83,57,35,83,86,49,30,83,78,50,46,49,69,65,38,63,66,60,40,31,41,47,23,59,50,38,60,72,53,39,92,63,44,59,68,68,59,39,48,53,27,41,54,51,22,51,53,48,50,50,52,52,52,19,43,37,64,45,48,38,57,96,77,73,37,69,71,42,50,57,87,38,74,67,27,36,50,54,50,52,52,54,36,50,54,51,26,57,57,39,50,58,52,49,54,53,51,50,61,55,42,47,65,58,54,54,62,68,68,49,78,78,77,72,72,79,75,81,78,76,88,76,81,80,78,76,80,85,79,90,84,83,85,88,132

Secondary structure (DSSP, 8-state):
--------TT------S-GGGSPPBTTHHHHHHHHHHHS-B----HHHHTTS-TTTGGGBSS---STTHHHH--TT-HHHHHHHHHHHHHHGGGS-HHHHHHHHHHHHHHHHHHHHTSSB-BGGGTB----TTSHHHHHHHHHHHHHHHHHHHHHHHHHHHHHHHHHHHHHS-------------------------

Foldseek 3Di:
DELLDQVDDDDPCPPPPPPVPAFAFPLHNVGSNVLLQVDAAADQAAVSLVSRDPVSNVSHPDNHDPVCRVVRDDLLDLVVLLCLLVVLVVCPPLHDPVLNVLSNVLNVVSVLLNVLDYRGDCVVVVRHHLPCSDPVSVVVSSVVSVVSSVSSVVSVVNSCVSCVVVVVVVPPPPPPDPPDPDPDDPPDDDDDDDDDD

Organism: NCBI:txid37927